Protein AF-A0A1M7S8E2-F1 (afdb_monomer_lite)

Radius of gyration: 39.61 Å; chains: 1; bounding box: 58×53×139 Å

Structure (mmCIF, N/CA/C/O backbone):
data_AF-A0A1M7S8E2-F1
#
_entry.id   AF-A0A1M7S8E2-F1
#
loop_
_atom_site.group_PDB
_atom_site.id
_atom_site.type_symbol
_atom_site.label_atom_id
_atom_site.label_alt_id
_atom_site.label_comp_id
_atom_site.label_asym_id
_atom_site.label_entity_id
_atom_site.label_seq_id
_atom_site.pdbx_PDB_ins_code
_atom_site.Cartn_x
_atom_site.Cartn_y
_atom_site.Cartn_z
_atom_site.occupancy
_atom_site.B_iso_or_equiv
_atom_site.auth_seq_id
_atom_site.auth_comp_id
_atom_site.auth_asym_id
_atom_site.auth_atom_id
_atom_site.pdbx_PDB_model_num
ATOM 1 N N . MET A 1 1 ? 27.164 40.336 110.514 1.00 40.31 1 MET A N 1
ATOM 2 C CA . MET A 1 1 ? 26.543 40.958 109.324 1.00 40.31 1 MET A CA 1
ATOM 3 C C . MET A 1 1 ? 25.403 40.062 108.874 1.00 40.31 1 MET A C 1
ATOM 5 O O . MET A 1 1 ? 25.634 38.879 108.671 1.00 40.31 1 MET A O 1
ATOM 9 N N . ARG A 1 2 ? 24.172 40.584 108.869 1.00 37.06 2 ARG A N 1
ATOM 10 C CA . ARG A 1 2 ? 22.946 39.860 108.501 1.00 37.06 2 ARG A CA 1
ATOM 11 C C . ARG A 1 2 ? 22.714 40.012 106.997 1.00 37.06 2 ARG A C 1
ATOM 13 O O . ARG A 1 2 ? 22.779 41.139 106.517 1.00 37.06 2 ARG A O 1
ATOM 20 N N . THR A 1 3 ? 22.355 38.936 106.303 1.00 38.31 3 THR A N 1
ATOM 21 C CA . THR A 1 3 ? 21.825 39.014 104.934 1.00 38.31 3 THR A CA 1
ATOM 22 C C . THR A 1 3 ? 20.429 38.407 104.930 1.00 38.31 3 THR A C 1
ATOM 24 O O . THR A 1 3 ? 20.236 37.261 105.331 1.00 38.31 3 THR A O 1
ATOM 27 N N . ALA A 1 4 ? 19.449 39.230 104.565 1.00 39.50 4 ALA A N 1
ATOM 28 C CA . ALA A 1 4 ? 18.031 38.913 104.564 1.00 39.50 4 ALA A CA 1
ATOM 29 C C . ALA A 1 4 ? 17.620 38.204 103.267 1.00 39.50 4 ALA A C 1
ATOM 31 O O . ALA A 1 4 ? 18.042 38.579 102.176 1.00 39.50 4 ALA A O 1
ATOM 32 N N . ILE A 1 5 ? 16.745 37.211 103.409 1.00 41.91 5 ILE A N 1
ATOM 33 C CA . ILE A 1 5 ? 15.952 36.615 102.334 1.00 41.91 5 ILE A CA 1
ATOM 34 C C . ILE A 1 5 ? 14.611 37.349 102.325 1.00 41.91 5 ILE A C 1
ATOM 36 O O . ILE A 1 5 ? 13.966 37.467 103.368 1.00 41.91 5 ILE A O 1
ATOM 40 N N . THR A 1 6 ? 14.149 37.826 101.170 1.00 38.00 6 THR A N 1
ATOM 41 C CA . THR A 1 6 ? 12.750 38.253 101.026 1.00 38.00 6 THR A CA 1
ATOM 42 C C . THR A 1 6 ? 12.238 37.953 99.621 1.00 38.00 6 THR A C 1
ATOM 44 O O . THR A 1 6 ? 12.734 38.475 98.629 1.00 38.00 6 THR A O 1
ATOM 47 N N . LYS A 1 7 ? 11.236 37.069 99.562 1.00 42.41 7 LYS A N 1
ATOM 48 C CA . LYS A 1 7 ? 10.421 36.752 98.385 1.00 42.41 7 LYS A CA 1
ATOM 49 C C . LYS A 1 7 ? 9.465 37.911 98.089 1.00 42.41 7 LYS A C 1
ATOM 51 O O . LYS A 1 7 ? 8.834 38.411 99.018 1.00 42.41 7 LYS A O 1
ATOM 56 N N . ARG A 1 8 ? 9.229 38.222 96.812 1.00 36.62 8 ARG A N 1
ATOM 57 C CA . ARG A 1 8 ? 7.925 38.726 96.351 1.00 36.62 8 ARG A CA 1
ATOM 58 C C . ARG A 1 8 ? 7.538 38.074 95.027 1.00 36.62 8 ARG A C 1
ATOM 60 O O . ARG A 1 8 ? 8.335 37.980 94.103 1.00 36.62 8 ARG A O 1
ATOM 67 N N . THR A 1 9 ? 6.320 37.554 95.040 1.00 41.41 9 THR A N 1
ATOM 68 C CA . THR A 1 9 ? 5.654 36.714 94.053 1.00 41.41 9 THR A CA 1
ATOM 69 C C . THR A 1 9 ? 5.119 37.513 92.869 1.00 41.41 9 THR A C 1
ATOM 71 O O . THR A 1 9 ? 4.807 38.698 92.959 1.00 41.41 9 THR A O 1
ATOM 74 N N . SER A 1 10 ? 5.046 36.801 91.756 1.00 43.34 10 SER A N 1
ATOM 75 C CA . SER A 1 10 ? 4.760 37.199 90.388 1.00 43.34 10 SER A CA 1
ATOM 76 C C . SER A 1 10 ? 3.309 37.638 90.146 1.00 43.34 10 SER A C 1
ATOM 78 O O . SER A 1 10 ? 2.361 36.914 90.434 1.00 43.34 10 SER A O 1
ATOM 80 N N . PHE A 1 11 ? 3.168 38.803 89.510 1.00 42.34 11 PHE A N 1
ATOM 81 C CA . PHE A 1 11 ? 2.002 39.224 88.730 1.00 42.34 11 PHE A CA 1
ATOM 82 C C . PHE A 1 11 ? 2.012 38.472 87.388 1.00 42.34 11 PHE A C 1
ATOM 84 O O . PHE A 1 11 ? 2.716 38.875 86.471 1.00 42.34 11 PHE A O 1
ATOM 91 N N . TRP A 1 12 ? 1.260 37.380 87.259 1.00 41.59 12 TRP A N 1
ATOM 92 C CA . TRP A 1 12 ? 0.955 36.755 85.962 1.00 41.59 12 TRP A CA 1
ATOM 93 C C . TRP A 1 12 ? -0.441 36.136 86.033 1.00 41.59 12 TRP A C 1
ATOM 95 O O . TRP A 1 12 ? -0.579 34.946 86.284 1.00 41.59 12 TRP A O 1
ATOM 105 N N . PHE A 1 13 ? -1.490 36.945 85.867 1.00 45.81 13 PHE A N 1
ATOM 106 C CA . PHE A 1 13 ? -2.861 36.422 85.759 1.00 45.81 13 PHE A CA 1
ATOM 107 C C . PHE A 1 13 ? -3.731 37.093 84.687 1.00 45.81 13 PHE A C 1
ATOM 109 O O . PHE A 1 13 ? -4.924 36.826 84.630 1.00 45.81 13 PHE A O 1
ATOM 116 N N . LEU A 1 14 ? -3.168 37.917 83.794 1.00 42.69 14 LEU A N 1
ATOM 117 C CA . LEU A 1 14 ? -3.972 38.608 82.770 1.00 42.69 14 LEU A CA 1
ATOM 118 C C . LEU A 1 14 ? -3.515 38.442 81.311 1.00 42.69 14 LEU A C 1
ATOM 120 O O . LEU A 1 14 ? -4.164 38.994 80.431 1.00 42.69 14 LEU A O 1
ATOM 124 N N . SER A 1 15 ? -2.480 37.649 81.004 1.00 49.88 15 SER A N 1
ATOM 125 C CA . SER A 1 15 ? -2.057 37.440 79.603 1.00 49.88 15 SER A CA 1
ATOM 126 C C . SER A 1 15 ? -2.607 36.171 78.941 1.00 49.88 15 SER A C 1
ATOM 128 O O . SER A 1 15 ? -2.596 36.074 77.717 1.00 49.88 15 SER A O 1
ATOM 130 N N . THR A 1 16 ? -3.127 35.205 79.701 1.00 48.06 16 THR A N 1
ATOM 131 C CA . THR A 1 16 ? -3.613 33.926 79.150 1.00 48.06 16 THR A CA 1
ATOM 132 C C . THR A 1 16 ? -5.064 33.963 78.674 1.00 48.06 16 THR A C 1
ATOM 134 O O . THR A 1 16 ? -5.436 33.151 77.832 1.00 48.06 16 THR A O 1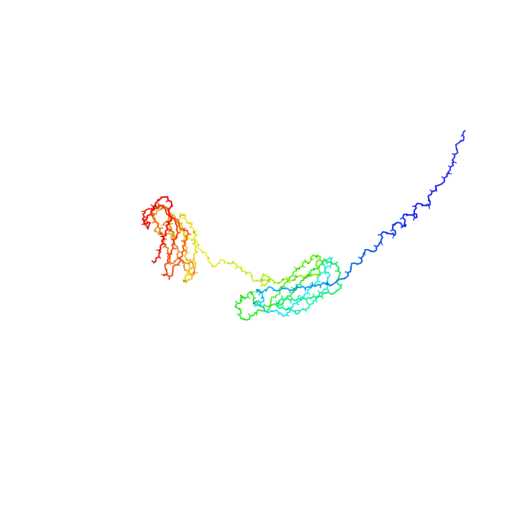
ATOM 137 N N . LEU A 1 17 ? -5.883 34.917 79.133 1.00 38.25 17 LEU A N 1
ATOM 138 C CA . LEU A 1 17 ? -7.295 34.989 78.730 1.00 38.25 17 LEU A CA 1
ATOM 139 C C . LEU A 1 17 ? -7.492 35.650 77.350 1.00 38.25 17 LEU A C 1
ATOM 141 O O . LEU A 1 17 ? -8.453 35.336 76.656 1.00 38.25 17 LEU A O 1
ATOM 145 N N . LEU A 1 18 ? -6.564 36.508 76.908 1.00 40.62 18 LEU A N 1
ATOM 146 C CA . LEU A 1 18 ? -6.675 37.215 75.623 1.00 40.62 18 LEU A CA 1
ATOM 147 C C . LEU A 1 18 ? -6.233 36.365 74.413 1.00 40.62 18 LEU A C 1
ATOM 149 O O . LEU A 1 18 ? -6.661 36.628 73.293 1.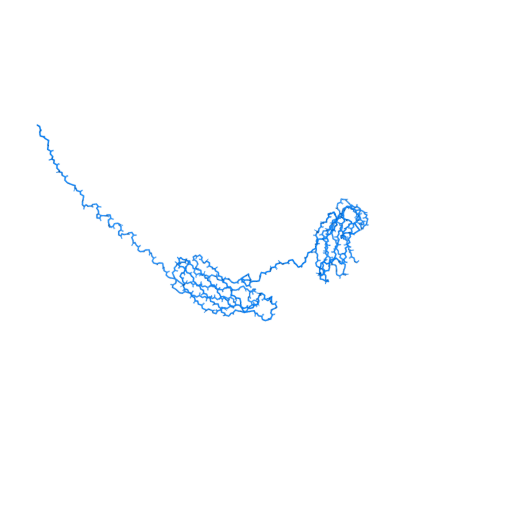00 40.62 18 LEU A O 1
ATOM 153 N N . ILE A 1 19 ? -5.425 35.320 74.631 1.00 45.03 19 ILE A N 1
ATOM 154 C CA . ILE A 1 19 ? -4.983 34.394 73.569 1.00 45.03 19 ILE A CA 1
ATOM 155 C C . ILE A 1 19 ? -6.064 33.342 73.265 1.00 45.03 19 ILE A C 1
ATOM 157 O O . ILE A 1 19 ? -6.204 32.908 72.125 1.00 45.03 19 ILE A O 1
ATOM 161 N N . ILE A 1 20 ? -6.893 32.979 74.249 1.00 42.12 20 ILE A N 1
ATOM 162 C CA . ILE A 1 20 ? -7.983 32.015 74.033 1.00 42.12 20 ILE A CA 1
ATOM 163 C C . ILE A 1 20 ? -9.123 32.647 73.214 1.00 42.12 20 ILE A C 1
ATOM 165 O O . ILE A 1 20 ? -9.723 31.972 72.383 1.00 42.12 20 ILE A O 1
ATOM 169 N N . VAL A 1 21 ? -9.379 33.955 73.355 1.00 41.97 21 VAL A N 1
ATOM 170 C CA . VAL A 1 21 ? -10.449 34.634 72.598 1.00 41.97 21 VAL A CA 1
ATOM 171 C C . VAL A 1 21 ? -10.079 34.856 71.121 1.00 41.97 21 VAL A C 1
ATOM 173 O O . VAL A 1 21 ? -10.974 34.828 70.279 1.00 41.97 21 VAL A O 1
ATOM 176 N N . SER A 1 22 ? -8.793 34.980 70.754 1.00 42.81 22 SER A N 1
ATOM 177 C CA . SER A 1 22 ? -8.404 35.081 69.332 1.00 42.81 22 SER A CA 1
ATOM 178 C C . SER A 1 22 ? -8.352 33.729 68.607 1.00 42.81 22 SER A C 1
ATOM 180 O O . SER A 1 22 ? -8.542 33.687 67.393 1.00 42.81 22 SER A O 1
ATOM 182 N N . MET A 1 23 ? -8.178 32.612 69.328 1.00 41.47 23 MET A N 1
ATOM 183 C CA . MET A 1 23 ? -8.259 31.267 68.738 1.00 41.47 23 MET A CA 1
ATOM 184 C C . MET A 1 23 ? -9.696 30.788 68.492 1.00 41.47 23 MET A C 1
ATOM 186 O O . MET A 1 23 ? -9.896 29.884 67.684 1.00 41.47 23 MET A O 1
ATOM 190 N N . ILE A 1 24 ? -10.703 31.403 69.122 1.00 45.59 24 ILE A N 1
ATOM 191 C CA . ILE A 1 24 ? -12.118 31.053 68.900 1.00 45.59 24 ILE A CA 1
ATOM 192 C C . ILE A 1 24 ? -12.702 31.767 67.660 1.00 45.59 24 ILE A C 1
ATOM 194 O O . ILE A 1 24 ? -13.690 31.299 67.105 1.00 45.59 24 ILE A O 1
ATOM 198 N N . TYR A 1 25 ? -12.061 32.825 67.144 1.00 41.69 25 TYR A N 1
ATOM 199 C CA . TYR A 1 25 ? -12.545 33.575 65.968 1.00 41.69 25 TYR A CA 1
ATOM 200 C C . TYR A 1 25 ? -11.935 33.169 64.614 1.00 41.69 25 TYR A C 1
ATOM 202 O O . TYR A 1 25 ? -12.288 33.754 63.598 1.00 41.69 25 TYR A O 1
ATOM 210 N N . SER A 1 26 ? -11.052 32.166 64.558 1.00 45.84 26 SER A N 1
ATOM 211 C CA . SER A 1 26 ? -10.456 31.708 63.282 1.00 45.84 26 SER A CA 1
ATOM 212 C C . SER A 1 26 ? -11.139 30.468 62.685 1.00 45.84 26 SER A C 1
ATOM 214 O O . SER A 1 26 ? -10.810 30.029 61.586 1.00 45.84 26 SER A O 1
ATOM 216 N N . CYS A 1 27 ? -12.120 29.891 63.381 1.00 45.91 27 CYS A N 1
ATOM 217 C CA . CYS A 1 27 ? -12.885 28.759 62.867 1.00 45.91 27 CYS A CA 1
ATOM 218 C C . CYS A 1 27 ? -14.252 29.239 62.368 1.00 45.91 27 CYS A C 1
ATOM 220 O O . CYS A 1 27 ? -15.293 28.811 62.863 1.00 45.91 27 CYS A O 1
ATOM 222 N N . GLU A 1 28 ? -14.265 30.149 61.389 1.00 52.00 28 GLU A N 1
ATOM 223 C CA . GLU A 1 28 ? -15.437 30.199 60.519 1.00 52.00 28 GLU A CA 1
ATOM 224 C C . GLU A 1 28 ? -15.530 28.822 59.845 1.00 52.00 28 GLU A C 1
ATOM 226 O O . GLU A 1 28 ? -14.530 28.358 59.276 1.00 52.00 28 GLU A O 1
ATOM 231 N N . PRO A 1 29 ? -16.666 28.104 59.946 1.00 51.12 29 PRO A N 1
ATOM 232 C CA . PRO A 1 29 ? -16.817 26.857 59.221 1.00 51.12 29 PRO A CA 1
ATOM 233 C C . PRO A 1 29 ? -16.550 27.164 57.751 1.00 51.12 29 PRO A C 1
ATOM 235 O O . PRO A 1 29 ? -17.200 28.043 57.181 1.00 51.12 29 PRO A O 1
ATOM 238 N N . LYS A 1 30 ? -15.570 26.467 57.150 1.00 53.94 30 LYS A N 1
ATOM 239 C CA . LYS A 1 30 ? -15.325 26.558 55.705 1.00 53.94 30 LYS A CA 1
ATOM 240 C C . LYS A 1 30 ? -16.690 26.483 55.019 1.00 53.94 30 LYS A C 1
ATOM 242 O O . LYS A 1 30 ? -17.441 25.564 55.366 1.00 53.94 30 LYS A O 1
ATOM 247 N N . PRO A 1 31 ? -17.032 27.427 54.121 1.00 55.25 31 PRO A N 1
ATOM 248 C CA . PRO A 1 31 ? -18.346 27.448 53.500 1.00 55.25 31 PRO A CA 1
ATOM 249 C C . PRO A 1 31 ? -18.637 26.049 52.973 1.00 55.25 31 PRO A C 1
ATOM 251 O O . PRO A 1 31 ? -17.828 25.499 52.221 1.00 55.25 31 PRO A O 1
ATOM 254 N N . ILE A 1 32 ? -19.736 25.450 53.449 1.00 59.19 32 ILE A N 1
ATOM 255 C CA . ILE A 1 32 ? -20.148 24.121 53.006 1.00 59.19 32 ILE A CA 1
ATOM 256 C C . ILE A 1 32 ? -20.269 24.237 51.492 1.00 59.19 32 ILE A C 1
ATOM 258 O O . ILE A 1 32 ? -21.062 25.062 51.022 1.00 59.19 32 ILE A O 1
ATOM 262 N N . PRO A 1 33 ? -19.465 23.489 50.725 1.00 63.84 33 PRO A N 1
ATOM 263 C CA . PRO A 1 33 ? -19.499 23.622 49.289 1.00 63.84 33 PRO A CA 1
ATOM 264 C C . PRO A 1 33 ? -20.925 23.328 48.814 1.00 63.84 33 PRO A C 1
ATOM 266 O O . PRO A 1 33 ? -21.501 22.296 49.167 1.00 63.84 33 PRO A O 1
ATOM 269 N N . SER A 1 34 ? -21.544 24.271 48.102 1.00 72.44 34 SER A N 1
ATOM 270 C CA . SER A 1 34 ? -22.948 24.127 47.737 1.00 72.44 34 SER A CA 1
ATOM 271 C C . SER A 1 34 ? -23.106 22.973 46.752 1.00 72.44 34 SER A C 1
ATOM 273 O O . SER A 1 34 ? -22.378 22.859 45.762 1.00 72.44 34 SER A O 1
ATOM 275 N N . LYS A 1 35 ? -24.065 22.091 47.045 1.00 79.75 35 LYS A N 1
ATOM 276 C CA . LYS A 1 35 ? -24.450 21.020 46.130 1.00 79.75 35 LYS A CA 1
ATOM 277 C C . LYS A 1 35 ? -24.915 21.615 44.804 1.00 79.75 35 LYS A C 1
ATOM 279 O O . LYS A 1 35 ? -25.509 22.694 44.765 1.00 79.75 35 LYS A O 1
ATOM 284 N N . SER A 1 36 ? -24.652 20.912 43.711 1.00 81.38 36 SER A N 1
ATOM 285 C CA . SER A 1 36 ? -25.108 21.327 42.386 1.00 81.38 36 SER A CA 1
ATOM 286 C C . SER A 1 36 ? -25.482 20.130 41.522 1.00 81.38 36 SER A C 1
ATOM 288 O O . SER A 1 36 ? -25.268 18.989 41.912 1.00 81.38 36 SER A O 1
ATOM 290 N N . ASN A 1 37 ? -26.080 20.389 40.361 1.00 85.56 37 ASN A N 1
ATOM 291 C CA . ASN A 1 37 ? -26.400 19.336 39.404 1.00 85.56 37 ASN A CA 1
ATOM 292 C C . ASN A 1 37 ? -25.186 19.053 38.515 1.00 85.56 37 ASN A C 1
ATOM 294 O O . ASN A 1 37 ? -24.551 19.991 38.027 1.00 85.56 37 ASN A O 1
ATOM 298 N N . LEU A 1 38 ? -24.916 17.773 38.282 1.00 86.19 38 LEU A N 1
ATOM 299 C CA . LEU A 1 38 ? -23.961 17.287 37.298 1.00 86.19 38 LEU A CA 1
ATOM 300 C C . LEU A 1 38 ? -24.735 16.839 36.060 1.00 86.19 38 LEU A C 1
ATOM 302 O O . LEU A 1 38 ? -25.617 15.987 36.146 1.00 86.19 38 LEU A O 1
ATOM 306 N N . MET A 1 39 ? -24.407 17.422 34.914 1.00 87.75 39 MET A N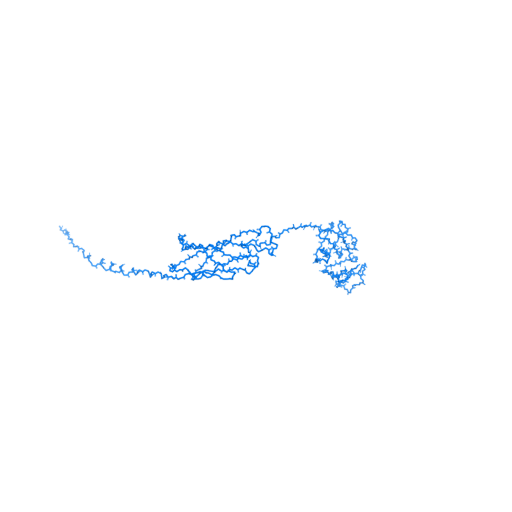 1
ATOM 307 C CA . MET A 1 39 ? -24.905 16.964 33.624 1.00 87.75 39 MET A CA 1
ATOM 308 C C . MET A 1 39 ? -23.911 15.985 33.020 1.00 87.75 39 MET A C 1
ATOM 310 O O . MET A 1 39 ? -22.709 16.235 33.016 1.00 87.75 39 MET A O 1
ATOM 314 N N . ILE A 1 40 ? -24.408 14.898 32.459 1.00 87.00 40 ILE A N 1
ATOM 315 C CA . ILE A 1 40 ? -23.627 13.955 31.675 1.00 87.00 40 ILE A CA 1
ATOM 316 C C . ILE A 1 40 ? -24.153 14.024 30.254 1.00 87.00 40 ILE A C 1
ATOM 318 O O . ILE A 1 40 ? -25.358 13.928 30.028 1.00 87.00 40 ILE A O 1
ATOM 322 N N . ARG A 1 41 ? -23.243 14.204 29.307 1.00 87.94 41 ARG A N 1
ATOM 323 C CA . ARG A 1 41 ? -23.538 14.301 27.886 1.00 87.94 41 ARG A CA 1
ATOM 324 C C . ARG A 1 41 ? -22.881 13.138 27.171 1.00 87.94 41 ARG A C 1
ATOM 326 O O . ARG A 1 41 ? -21.671 13.154 27.001 1.00 87.94 41 ARG A O 1
ATOM 333 N N . ILE A 1 42 ? -23.657 12.141 26.769 1.00 88.00 42 ILE A N 1
ATOM 334 C CA . ILE A 1 42 ? -23.173 11.004 25.984 1.00 88.00 42 ILE A CA 1
ATOM 335 C C . ILE A 1 42 ? -23.305 11.346 24.500 1.00 88.00 42 ILE A C 1
ATOM 337 O O . ILE A 1 42 ? -24.385 11.726 24.047 1.00 88.00 42 ILE A O 1
ATOM 341 N N . LEU A 1 43 ? -22.210 11.190 23.767 1.00 86.88 43 LEU A N 1
ATOM 342 C CA . LEU A 1 43 ? -22.063 11.431 22.340 1.00 86.88 43 LEU A CA 1
ATOM 343 C C . LEU A 1 43 ? -21.482 10.174 21.692 1.00 86.88 43 LEU A C 1
ATOM 345 O O . LEU A 1 43 ? -20.508 9.595 22.182 1.00 86.88 43 LEU A O 1
ATOM 349 N N . ILE A 1 44 ? -22.089 9.752 20.589 1.00 86.69 44 ILE A N 1
ATOM 350 C CA . ILE A 1 44 ? -21.663 8.578 19.830 1.00 86.69 44 ILE A CA 1
ATOM 351 C C . ILE A 1 44 ? -21.220 9.054 18.452 1.00 86.69 44 ILE A C 1
ATOM 353 O O . ILE A 1 44 ? -21.917 9.834 17.809 1.00 86.69 44 ILE A O 1
ATOM 357 N N . ASP A 1 45 ? -20.044 8.606 18.022 1.00 86.38 45 ASP A N 1
ATOM 358 C CA . ASP A 1 45 ? -19.510 8.898 16.695 1.00 86.38 45 ASP A CA 1
ATOM 359 C C . ASP A 1 45 ? -20.476 8.404 15.597 1.00 86.38 45 ASP A C 1
ATOM 361 O O . ASP A 1 45 ? -20.998 7.284 15.655 1.00 86.38 45 ASP A O 1
ATOM 365 N N . GLU A 1 46 ? -20.705 9.235 14.578 1.00 85.56 46 GLU A N 1
ATOM 366 C CA . GLU A 1 46 ? -21.523 8.907 13.404 1.00 85.56 46 GLU A CA 1
ATOM 367 C C . GLU A 1 46 ? -21.040 7.634 12.707 1.00 85.56 46 GLU A C 1
ATOM 369 O O . GLU A 1 46 ? -21.857 6.814 12.277 1.00 85.56 46 GLU A O 1
ATOM 374 N N . GLU A 1 47 ? -19.725 7.404 12.673 1.00 83.25 47 GLU A N 1
ATOM 375 C CA . GLU A 1 47 ? -19.155 6.175 12.126 1.00 83.25 47 GLU A CA 1
ATOM 376 C C . GLU A 1 47 ? -19.501 4.946 12.976 1.00 83.25 47 GLU A C 1
ATOM 378 O O . GLU A 1 47 ? -19.555 3.852 12.434 1.00 83.25 47 GLU A O 1
ATOM 383 N N . VAL A 1 48 ? -19.807 5.073 14.271 1.00 85.06 48 VAL A N 1
ATOM 384 C CA . VAL A 1 48 ? -20.300 3.944 15.084 1.00 85.06 48 VAL A CA 1
ATOM 385 C C . VAL A 1 48 ? -21.780 3.687 14.788 1.00 85.06 48 VAL A C 1
ATOM 387 O O . VAL A 1 48 ? -22.177 2.555 14.510 1.00 85.06 48 VAL A O 1
ATOM 390 N N . ILE A 1 49 ? -22.603 4.735 14.773 1.00 86.50 49 ILE A N 1
ATOM 391 C CA . ILE A 1 49 ? -24.059 4.642 14.534 1.00 86.50 49 ILE A CA 1
ATOM 392 C C . ILE A 1 49 ? -24.369 4.122 13.131 1.00 86.50 49 ILE A C 1
ATOM 394 O O . ILE A 1 49 ? -25.402 3.487 12.902 1.00 86.50 49 ILE A O 1
ATOM 398 N N . LYS A 1 50 ? -23.472 4.374 12.176 1.00 86.38 50 LYS A N 1
ATOM 399 C CA . LYS A 1 50 ? -23.555 3.828 10.826 1.00 86.38 50 LYS A CA 1
ATOM 400 C C . LYS A 1 50 ? -23.722 2.312 10.865 1.00 86.38 50 LYS A C 1
ATOM 402 O O . LYS A 1 50 ? -24.700 1.817 10.315 1.00 86.38 50 LYS A O 1
ATOM 407 N N . TYR A 1 51 ? -22.868 1.598 11.599 1.00 85.19 51 TYR A N 1
ATOM 408 C CA . TYR A 1 51 ? -22.833 0.130 11.594 1.00 85.19 51 TYR A CA 1
ATOM 409 C C . TYR A 1 51 ? -23.603 -0.539 12.740 1.00 85.19 51 TYR A C 1
ATOM 411 O O . TYR A 1 51 ? -23.908 -1.729 12.644 1.00 85.19 51 TYR A O 1
ATOM 419 N N . TYR A 1 52 ? -23.921 0.190 13.813 1.00 86.88 52 TYR A N 1
ATOM 420 C CA . TYR A 1 52 ? -24.530 -0.378 15.018 1.00 86.88 52 TYR A CA 1
ATOM 421 C C . TYR A 1 52 ? -25.828 0.331 15.412 1.00 86.88 52 TYR A C 1
ATOM 423 O O . TYR A 1 52 ? -25.978 1.540 15.250 1.00 86.88 52 TYR A O 1
ATOM 431 N N . THR A 1 53 ? -26.769 -0.423 15.977 1.00 85.69 53 THR A N 1
ATOM 432 C CA . THR A 1 53 ? -27.895 0.120 16.738 1.00 85.69 53 THR A CA 1
ATOM 433 C C . THR A 1 53 ? -27.554 0.181 18.221 1.00 85.69 53 THR A C 1
ATOM 435 O O . THR A 1 53 ? -26.947 -0.745 18.770 1.00 85.69 53 THR A O 1
ATOM 438 N N . VAL A 1 54 ? -28.006 1.251 18.866 1.00 84.06 54 VAL A N 1
ATOM 439 C CA . VAL A 1 54 ? -27.824 1.528 20.290 1.00 84.06 54 VAL A CA 1
ATOM 440 C C . VAL A 1 54 ? -29.193 1.500 20.959 1.00 84.06 54 VAL A C 1
ATOM 442 O O . VAL A 1 54 ? -30.139 2.071 20.423 1.00 84.06 54 VAL A O 1
ATOM 445 N N . SER A 1 55 ? -29.314 0.832 22.105 1.00 80.25 55 SER A N 1
ATOM 446 C CA . SER A 1 55 ? -30.589 0.738 22.831 1.00 80.25 55 SER A CA 1
ATOM 447 C C . SER A 1 55 ? -30.456 1.113 24.302 1.00 80.25 55 SER A C 1
ATOM 449 O O . SER A 1 55 ? -31.255 1.893 24.819 1.00 80.25 55 SER A O 1
ATOM 451 N N . GLN A 1 56 ? -29.439 0.583 24.982 1.00 84.88 56 GLN A N 1
ATOM 452 C CA . GLN A 1 56 ? -29.227 0.784 26.410 1.00 84.88 56 GLN A CA 1
ATOM 453 C C . GLN A 1 56 ? -27.742 0.919 26.735 1.00 84.88 56 GLN A C 1
ATOM 455 O O . GLN A 1 56 ? -26.887 0.272 26.121 1.00 84.88 56 GLN A O 1
ATOM 460 N N . ALA A 1 57 ? -27.454 1.726 27.750 1.00 84.94 57 ALA A N 1
ATOM 461 C CA . ALA A 1 57 ? -26.158 1.750 28.398 1.00 84.94 57 ALA A CA 1
ATOM 462 C C . ALA A 1 57 ? -26.323 1.778 29.912 1.00 84.94 57 ALA A C 1
ATOM 464 O O . ALA A 1 57 ? -27.277 2.346 30.435 1.00 84.94 57 ALA A O 1
ATOM 465 N N . ARG A 1 58 ? -25.379 1.169 30.618 1.00 87.62 58 ARG A N 1
ATOM 466 C CA . ARG A 1 58 ? -25.234 1.313 32.059 1.00 87.62 58 ARG A CA 1
ATOM 467 C C . ARG A 1 58 ? -24.147 2.336 32.328 1.00 87.62 58 ARG A C 1
ATOM 469 O O . ARG A 1 58 ? -23.032 2.173 31.839 1.00 87.62 58 ARG A O 1
ATOM 476 N N . ILE A 1 59 ? -24.462 3.379 33.076 1.00 87.31 59 ILE A N 1
ATOM 477 C CA . ILE A 1 59 ? -23.499 4.402 33.464 1.00 87.31 59 ILE A CA 1
ATOM 478 C C . ILE A 1 59 ? -23.197 4.294 34.949 1.00 87.31 59 ILE A C 1
ATOM 480 O O . ILE A 1 59 ? -24.112 4.249 35.762 1.00 87.31 59 ILE A O 1
ATOM 484 N N . THR A 1 60 ? -21.915 4.288 35.289 1.00 88.62 60 THR A N 1
ATOM 485 C CA . THR A 1 60 ? -21.426 4.298 36.665 1.00 88.62 60 THR A CA 1
ATOM 486 C C . THR A 1 60 ? -20.617 5.571 36.883 1.00 88.62 60 THR A C 1
ATOM 488 O O . THR A 1 60 ? -19.686 5.847 36.130 1.00 88.62 60 THR A O 1
ATOM 491 N N . ILE A 1 61 ? -20.976 6.356 37.896 1.00 86.50 61 ILE A N 1
ATOM 492 C CA . ILE A 1 61 ? -20.299 7.600 38.269 1.00 86.50 61 ILE A CA 1
ATOM 493 C C . ILE A 1 61 ? -19.609 7.401 39.608 1.00 86.50 61 ILE A C 1
ATOM 495 O O . ILE A 1 61 ? -20.266 7.064 40.593 1.00 86.50 61 ILE A O 1
ATOM 499 N N . LEU A 1 62 ? -18.306 7.652 39.650 1.00 86.75 62 LEU A N 1
ATOM 500 C CA . LEU A 1 62 ? -17.483 7.549 40.848 1.00 86.75 62 LEU A CA 1
ATOM 501 C C . LEU A 1 62 ? -16.965 8.928 41.237 1.00 86.75 62 LEU A C 1
ATOM 503 O O . LEU A 1 62 ? -16.623 9.734 40.375 1.00 86.75 62 LEU A O 1
ATOM 507 N N . ARG A 1 63 ? -16.880 9.207 42.535 1.00 84.94 63 ARG A N 1
ATOM 508 C CA . ARG A 1 63 ? -16.147 10.364 43.057 1.00 84.94 63 ARG A CA 1
ATOM 509 C C . ARG A 1 63 ? -14.687 9.967 43.289 1.00 84.94 63 ARG A C 1
ATOM 511 O O . ARG A 1 63 ? -14.435 9.057 44.064 1.00 84.94 63 ARG A O 1
ATOM 518 N N . GLU A 1 64 ? -13.733 10.664 42.669 1.00 75.38 64 GLU A N 1
ATOM 519 C CA . GLU A 1 64 ? -12.318 10.227 42.633 1.00 75.38 64 GLU A CA 1
ATOM 520 C C . GLU A 1 64 ? -11.636 10.148 44.007 1.00 75.38 64 GLU A C 1
ATOM 522 O O . GLU A 1 64 ? -10.752 9.328 44.216 1.00 75.38 64 GLU A O 1
ATOM 527 N N . ASN A 1 65 ? -12.022 10.997 44.961 1.00 73.00 65 ASN A N 1
ATOM 528 C CA . ASN A 1 65 ? -11.312 11.075 46.243 1.00 73.00 65 ASN A CA 1
ATOM 529 C C . ASN A 1 65 ? -11.572 9.878 47.172 1.00 73.00 65 ASN A C 1
ATOM 531 O O . ASN A 1 65 ? -10.849 9.710 48.152 1.00 73.00 65 ASN A O 1
ATOM 535 N N . ASP A 1 66 ? -12.622 9.099 46.920 1.00 76.50 66 ASP A N 1
ATOM 536 C CA . ASP A 1 66 ? -13.036 7.995 47.788 1.00 76.50 66 ASP A CA 1
ATOM 537 C C . ASP A 1 66 ? -13.710 6.832 47.049 1.00 76.50 66 ASP A C 1
ATOM 539 O O . ASP A 1 66 ? -14.333 5.985 47.689 1.00 76.50 66 ASP A O 1
ATOM 543 N N . ASP A 1 67 ? -13.609 6.810 45.717 1.00 73.62 67 ASP A N 1
ATOM 544 C CA . ASP A 1 67 ? -14.238 5.836 44.815 1.00 73.62 67 ASP A CA 1
ATOM 545 C C . ASP A 1 67 ? -15.733 5.605 45.097 1.00 73.62 67 ASP A C 1
ATOM 547 O O . ASP A 1 67 ? -16.299 4.543 44.821 1.00 73.62 67 ASP A O 1
ATOM 551 N N . PHE A 1 68 ? -16.409 6.609 45.660 1.00 83.19 68 PHE A N 1
ATOM 552 C CA . PHE A 1 68 ? -17.802 6.479 46.053 1.00 83.19 68 PHE A CA 1
ATOM 553 C C . PHE A 1 68 ? -18.702 6.495 44.817 1.00 83.19 68 PHE A C 1
ATOM 555 O O . PHE A 1 68 ? -18.656 7.440 44.026 1.00 83.19 68 PHE A O 1
ATOM 562 N N . ILE A 1 69 ? -19.559 5.478 44.675 1.00 83.94 69 ILE A N 1
ATOM 563 C CA . ILE A 1 69 ? -20.550 5.411 43.596 1.00 83.94 69 ILE A CA 1
ATOM 564 C C . ILE A 1 69 ? -21.628 6.466 43.842 1.00 83.94 69 ILE A C 1
ATOM 566 O O . ILE A 1 69 ? -22.431 6.367 44.768 1.00 83.94 69 ILE A O 1
ATOM 570 N N . VAL A 1 70 ? -21.649 7.479 42.984 1.00 84.69 70 VAL A N 1
ATOM 571 C CA . VAL A 1 70 ? -22.621 8.578 43.000 1.00 84.69 70 VAL A CA 1
ATOM 572 C C . VAL A 1 70 ? -23.874 8.208 42.212 1.00 84.69 70 VAL A C 1
ATOM 574 O O . VAL A 1 70 ? -24.968 8.636 42.570 1.00 84.69 70 VAL A O 1
ATOM 577 N N . ALA A 1 71 ? -23.716 7.418 41.149 1.00 86.31 71 ALA A N 1
ATOM 578 C CA . ALA A 1 71 ? -24.810 6.900 40.336 1.00 86.31 71 ALA A CA 1
ATOM 579 C C . ALA A 1 71 ? -24.396 5.584 39.662 1.00 86.31 71 ALA A C 1
ATOM 581 O O . ALA A 1 71 ? -23.247 5.438 39.248 1.00 86.31 71 ALA A O 1
ATOM 582 N N . ASP A 1 72 ? -25.332 4.645 39.539 1.00 89.88 72 ASP A N 1
ATOM 583 C CA . ASP A 1 72 ? -25.206 3.434 38.720 1.00 89.88 72 ASP A CA 1
ATOM 584 C C . ASP A 1 72 ? -26.569 3.143 38.085 1.00 89.88 72 ASP A C 1
ATOM 586 O O . ASP A 1 72 ? -27.467 2.598 38.727 1.00 89.88 72 ASP A O 1
ATOM 590 N N . GLU A 1 73 ? -26.757 3.593 36.846 1.00 87.38 73 GLU A N 1
ATOM 591 C CA . GLU A 1 73 ? -28.073 3.660 36.208 1.00 87.38 73 GLU A CA 1
ATOM 592 C C . GLU A 1 73 ? -28.075 2.993 34.834 1.00 87.38 73 GLU A C 1
ATOM 594 O O . GLU A 1 73 ? -27.136 3.137 34.050 1.00 87.38 73 GLU A O 1
ATOM 599 N N . LEU A 1 74 ? -29.164 2.287 34.519 1.00 86.56 74 LEU A N 1
ATOM 600 C CA . LEU A 1 74 ? -29.456 1.837 33.160 1.00 86.56 74 LEU A CA 1
ATOM 601 C C . LEU A 1 74 ? -30.236 2.940 32.439 1.00 86.56 74 LEU A C 1
ATOM 603 O O . LEU A 1 74 ? -31.348 3.285 32.834 1.00 86.56 74 LEU A O 1
ATOM 607 N N . VAL A 1 75 ? -29.659 3.471 31.369 1.00 87.00 75 VAL A N 1
ATOM 608 C CA . VAL A 1 75 ? -30.195 4.600 30.610 1.00 87.00 75 VAL A CA 1
ATOM 609 C C . VAL A 1 75 ? -30.476 4.199 29.166 1.00 87.00 75 VAL A C 1
ATOM 611 O O . VAL A 1 75 ? -29.757 3.398 28.564 1.00 87.00 75 VAL A O 1
ATOM 614 N N . THR A 1 76 ? -31.543 4.764 28.599 1.00 85.31 76 THR A N 1
ATOM 615 C CA . THR A 1 76 ? -31.801 4.665 27.157 1.00 85.31 76 THR A CA 1
ATOM 616 C C . THR A 1 76 ? -30.919 5.682 26.456 1.00 85.31 76 THR A C 1
ATOM 618 O O . THR A 1 76 ? -30.952 6.862 26.804 1.00 85.31 76 THR A O 1
ATOM 621 N N . VAL A 1 77 ? -30.125 5.226 25.492 1.00 84.38 77 VAL A N 1
ATOM 622 C CA . VAL A 1 77 ? -29.173 6.079 24.776 1.00 84.38 77 VAL A CA 1
ATOM 623 C C . VAL A 1 77 ? -29.682 6.296 23.361 1.00 84.38 77 VAL A C 1
ATOM 625 O O . VAL A 1 77 ? -29.994 5.340 22.652 1.00 84.38 77 VAL A O 1
ATOM 628 N N . SER A 1 78 ? -29.809 7.560 22.968 1.00 81.19 78 SER A N 1
ATOM 629 C CA . SER A 1 78 ? -30.139 7.935 21.597 1.00 81.19 78 SER A CA 1
ATOM 630 C C . SER A 1 78 ? -28.920 7.769 20.690 1.00 81.19 78 SER A C 1
ATOM 632 O O . SER A 1 78 ? -27.779 7.730 21.154 1.00 81.19 78 SER A O 1
ATOM 634 N N . SER A 1 79 ? -29.150 7.701 19.381 1.00 71.62 79 SER A N 1
ATOM 635 C CA . SER A 1 79 ? -28.050 7.636 18.429 1.00 71.62 79 SER A CA 1
ATOM 636 C C . SER A 1 79 ? -27.208 8.911 18.414 1.00 71.62 79 SER A C 1
ATOM 638 O O . SER A 1 79 ? -26.037 8.810 18.126 1.00 71.62 79 SER A O 1
ATOM 640 N N . THR A 1 80 ? -27.735 10.097 18.718 1.00 75.06 80 THR A N 1
ATOM 641 C CA . THR A 1 80 ? -26.987 11.359 18.541 1.00 75.06 80 THR A CA 1
ATOM 642 C C . THR A 1 80 ? -26.414 11.898 19.847 1.00 75.06 80 THR A C 1
ATOM 644 O O . THR A 1 80 ? -25.209 12.088 19.987 1.00 75.06 80 THR A O 1
ATOM 647 N N . GLU A 1 81 ? -27.287 12.151 20.814 1.00 86.94 81 GLU A N 1
ATOM 648 C CA . GLU A 1 81 ? -26.939 12.764 22.086 1.00 86.94 81 GLU A CA 1
ATOM 649 C C . GLU A 1 81 ? -27.883 12.277 23.182 1.00 86.94 81 GLU A C 1
ATOM 651 O O . GLU A 1 81 ? -29.104 12.231 23.008 1.00 86.94 81 GLU A O 1
ATOM 656 N N . THR A 1 82 ? -27.322 11.935 24.337 1.00 88.44 82 THR A N 1
ATOM 657 C CA . THR A 1 82 ? -28.104 11.621 25.537 1.00 88.44 82 THR A CA 1
ATOM 658 C C . THR A 1 82 ? -27.625 12.476 26.696 1.00 88.44 82 THR A C 1
ATOM 660 O O . THR A 1 82 ? -26.443 12.466 27.033 1.00 88.44 82 THR A O 1
ATOM 663 N N . LEU A 1 83 ? -28.552 13.213 27.307 1.00 88.94 83 LEU A N 1
ATOM 664 C CA . LEU A 1 83 ? -28.294 14.050 28.474 1.00 88.94 83 LEU A CA 1
ATOM 665 C C . LEU A 1 83 ? -28.874 13.393 29.724 1.00 88.94 83 LEU A C 1
ATOM 667 O O . LEU A 1 83 ? -30.059 13.070 29.764 1.00 88.94 83 LEU A O 1
ATOM 671 N N . ILE A 1 84 ? -28.047 13.233 30.752 1.00 88.50 84 ILE A N 1
ATOM 672 C CA . ILE A 1 84 ? -28.440 12.682 32.053 1.00 88.50 84 ILE A CA 1
ATOM 673 C C . ILE A 1 84 ? -28.102 13.721 33.113 1.00 88.50 84 ILE A C 1
ATOM 675 O O . ILE A 1 84 ? -27.033 14.325 33.077 1.00 88.50 84 ILE A O 1
ATOM 679 N N . GLN A 1 85 ? -29.011 13.944 34.055 1.00 88.44 85 GLN A N 1
ATOM 680 C CA . GLN A 1 85 ? -28.813 14.908 35.128 1.00 88.44 85 GLN A CA 1
ATOM 681 C C . GLN A 1 85 ? -28.769 14.193 36.474 1.00 88.44 85 GLN A C 1
ATOM 683 O O . GLN A 1 85 ? -29.783 13.666 36.925 1.00 88.44 85 GLN A O 1
ATOM 688 N N . ILE A 1 86 ? -27.629 14.272 37.156 1.00 87.00 86 ILE A N 1
ATOM 689 C CA . ILE A 1 86 ? -27.485 13.837 38.545 1.00 87.00 86 ILE A CA 1
ATOM 690 C C . ILE A 1 86 ? -27.642 15.059 39.444 1.00 87.00 86 ILE A C 1
ATOM 692 O O . ILE A 1 86 ? -26.954 16.069 39.278 1.00 87.00 86 ILE A O 1
ATOM 696 N N . ARG A 1 87 ? -28.593 14.999 40.375 1.00 86.75 87 ARG A N 1
ATOM 697 C CA . ARG A 1 87 ? -28.925 16.130 41.247 1.00 86.75 87 ARG A CA 1
ATOM 698 C C . ARG A 1 87 ? -28.109 16.108 42.530 1.00 86.75 87 ARG A C 1
ATOM 700 O O . ARG A 1 87 ? -27.699 15.051 42.997 1.00 86.75 87 ARG A O 1
ATOM 707 N N . ASP A 1 88 ? -27.934 17.291 43.111 1.00 84.44 88 ASP A N 1
ATOM 708 C CA . ASP A 1 88 ? -27.458 17.454 44.487 1.00 84.44 88 ASP A CA 1
ATOM 709 C C . ASP A 1 88 ? -26.075 16.831 44.781 1.00 84.44 88 ASP A C 1
ATOM 711 O O . ASP A 1 88 ? -25.799 16.405 45.911 1.00 84.44 88 ASP A O 1
ATOM 715 N N . VAL A 1 89 ? -25.185 16.818 43.780 1.00 83.00 89 VAL A N 1
ATOM 716 C CA . VAL A 1 89 ? -23.815 16.310 43.917 1.00 83.00 89 VAL A CA 1
ATOM 717 C C . VAL A 1 89 ? -22.918 17.319 44.630 1.00 83.00 89 VAL A C 1
ATOM 719 O O . VAL A 1 89 ? -23.077 18.536 44.498 1.00 83.00 89 VAL A O 1
ATOM 722 N N . GLN A 1 90 ? -21.947 16.811 45.388 1.00 81.56 90 GLN A N 1
ATOM 723 C CA . GLN A 1 90 ? -20.919 17.638 46.023 1.00 81.56 90 GLN A CA 1
ATOM 724 C C . GLN A 1 90 ? -19.971 18.217 44.953 1.00 81.56 90 GLN A C 1
ATOM 726 O O . GLN A 1 90 ? -19.824 17.638 43.881 1.00 81.56 90 GLN A O 1
ATOM 731 N N . PRO A 1 91 ? -19.286 19.338 45.180 1.00 77.25 91 PRO A N 1
ATOM 732 C CA . PRO A 1 91 ? -18.219 19.763 44.281 1.00 77.25 91 PRO A CA 1
ATOM 733 C C . PRO A 1 91 ? -16.975 18.896 44.513 1.00 77.25 91 PRO A C 1
ATOM 735 O O . PRO A 1 91 ? -16.332 18.969 45.559 1.00 77.25 91 PRO A O 1
ATOM 738 N N . ALA A 1 92 ? -16.668 18.046 43.538 1.00 77.62 92 ALA A N 1
ATOM 739 C CA . ALA A 1 92 ? -15.526 17.139 43.519 1.00 77.62 92 ALA A CA 1
ATOM 740 C C . ALA A 1 92 ? -15.183 16.780 42.063 1.00 77.62 92 ALA A C 1
ATOM 742 O O . ALA A 1 92 ? -15.909 17.167 41.143 1.00 77.62 92 ALA A O 1
ATOM 743 N N . GLN A 1 93 ? -14.093 16.038 41.865 1.00 80.31 93 GLN A N 1
ATOM 744 C CA . GLN A 1 93 ? -13.825 15.357 40.600 1.00 80.31 93 GLN A CA 1
ATOM 745 C C . GLN A 1 93 ? -14.605 14.041 40.545 1.00 80.31 93 GLN A C 1
ATOM 747 O O . GLN A 1 93 ? -14.756 13.351 41.560 1.00 80.31 93 GLN A O 1
ATOM 752 N N . TYR A 1 94 ? -15.115 13.721 39.360 1.00 81.94 94 TYR A N 1
ATOM 753 C CA . TYR A 1 94 ? -15.981 12.570 39.134 1.00 81.94 94 TYR A CA 1
ATOM 754 C C . TYR A 1 94 ? -15.540 11.813 37.903 1.00 81.94 94 TYR A C 1
ATOM 756 O O . TYR A 1 94 ? -15.456 12.426 36.856 1.00 81.94 94 TYR A O 1
ATOM 764 N N . THR A 1 95 ? -15.376 10.502 37.959 1.00 80.06 95 THR A N 1
ATOM 765 C CA . THR A 1 95 ? -15.215 9.708 36.741 1.00 80.06 95 THR A CA 1
ATOM 766 C C . THR A 1 95 ? -16.544 9.103 36.324 1.00 80.06 95 THR A C 1
ATOM 768 O O . THR A 1 95 ? -17.340 8.680 37.161 1.00 80.06 95 THR A O 1
ATOM 771 N N . ALA A 1 96 ? -16.811 9.079 35.020 1.00 82.44 96 ALA A N 1
ATOM 772 C CA . ALA A 1 96 ? -17.865 8.241 34.457 1.00 82.44 96 ALA A CA 1
ATOM 773 C C . ALA A 1 96 ? -17.230 7.026 33.807 1.00 82.44 96 ALA A C 1
ATOM 775 O O . ALA A 1 96 ? -16.255 7.188 33.084 1.00 82.44 96 ALA A O 1
ATOM 776 N N . ALA A 1 97 ? -17.829 5.862 34.026 1.00 82.81 97 ALA A N 1
ATOM 777 C CA . ALA A 1 97 ? -17.655 4.661 33.233 1.00 82.81 97 ALA A CA 1
ATOM 778 C C . ALA A 1 97 ? -18.985 4.362 32.535 1.00 82.81 97 ALA A C 1
ATOM 780 O O . ALA A 1 97 ? -20.010 4.163 33.187 1.00 82.81 97 ALA A O 1
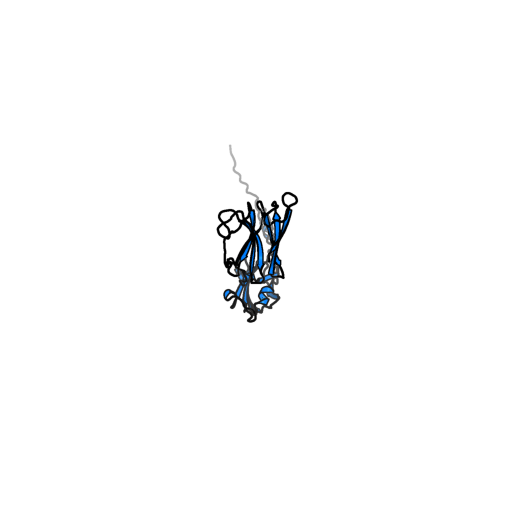ATOM 781 N N . LEU A 1 98 ? -18.991 4.347 31.208 1.00 84.00 98 LEU A N 1
ATOM 782 C CA . LEU A 1 98 ? -20.175 4.000 30.420 1.00 84.00 98 LEU A CA 1
ATOM 783 C C . LEU A 1 98 ? -20.006 2.603 29.852 1.00 84.00 98 LEU A C 1
ATOM 785 O O . LEU A 1 98 ? -19.038 2.421 29.146 1.00 84.00 98 LEU A O 1
ATOM 789 N N . ASN A 1 99 ? -20.934 1.679 30.098 1.00 82.94 99 ASN A N 1
ATOM 790 C CA . ASN A 1 99 ? -21.002 0.349 29.491 1.00 82.94 99 ASN A CA 1
ATOM 791 C C . ASN A 1 99 ? -22.214 0.268 28.558 1.00 82.94 99 ASN A C 1
ATOM 793 O O . ASN A 1 99 ? -23.347 0.131 29.015 1.00 82.94 99 ASN A O 1
ATOM 797 N N . ILE A 1 100 ? -21.995 0.369 27.252 1.00 82.75 100 ILE A N 1
ATOM 798 C CA . ILE A 1 100 ? -23.064 0.359 26.239 1.00 82.75 100 ILE A CA 1
ATOM 799 C C . ILE A 1 100 ? -23.134 -0.985 25.531 1.00 82.75 100 ILE A C 1
ATOM 801 O O . ILE A 1 100 ? -22.092 -1.563 25.285 1.00 82.75 100 ILE A O 1
ATOM 805 N N . SER A 1 101 ? -24.326 -1.466 25.173 1.00 80.19 101 SER A N 1
ATOM 806 C CA . SER A 1 101 ? -24.486 -2.651 24.322 1.00 80.19 101 SER A CA 1
ATOM 807 C C . SER A 1 101 ? -24.772 -2.241 22.878 1.00 80.19 101 SER A C 1
ATOM 809 O O . SER A 1 101 ? -25.843 -1.716 22.577 1.00 80.19 101 SER A O 1
ATOM 811 N N . LEU A 1 102 ? -23.821 -2.492 21.977 1.00 83.12 102 LEU A N 1
ATOM 812 C CA . LEU A 1 102 ? -23.964 -2.198 20.545 1.00 83.12 102 LEU A CA 1
ATOM 813 C C . LEU A 1 102 ? -24.361 -3.448 19.767 1.00 83.12 102 LEU A C 1
ATOM 815 O O . LEU A 1 102 ? -23.655 -4.451 19.831 1.00 83.12 102 LEU A O 1
ATOM 819 N N . THR A 1 103 ? -25.445 -3.379 18.995 1.00 85.12 103 THR A N 1
ATOM 820 C CA . THR A 1 103 ? -25.886 -4.485 18.127 1.00 85.12 103 THR A CA 1
ATOM 821 C C . THR A 1 103 ? -25.576 -4.150 16.673 1.00 85.12 103 THR A C 1
ATOM 823 O O . THR A 1 103 ? -25.930 -3.073 16.206 1.00 85.12 103 THR A O 1
ATOM 826 N N . ALA A 1 104 ? -24.874 -5.035 15.961 1.00 85.88 104 ALA A N 1
ATOM 827 C CA . ALA A 1 104 ? -24.533 -4.824 14.553 1.00 85.88 104 ALA A CA 1
ATOM 828 C C . ALA A 1 104 ? -25.795 -4.815 13.677 1.00 85.88 104 ALA A C 1
ATOM 830 O O . ALA A 1 104 ? -26.671 -5.655 13.864 1.00 85.88 104 ALA A O 1
ATOM 831 N N . LYS A 1 105 ? -25.868 -3.895 12.713 1.00 85.81 105 LYS A N 1
ATOM 832 C CA . LYS A 1 105 ? -26.933 -3.886 11.704 1.00 85.81 105 LYS A CA 1
ATOM 833 C C . LYS A 1 105 ? -26.648 -4.929 10.625 1.00 85.81 105 LYS A C 1
ATOM 835 O O . LYS A 1 105 ? -25.524 -5.020 10.131 1.00 85.81 105 LYS A O 1
ATOM 840 N N . ASP A 1 106 ? -27.682 -5.658 10.217 1.00 82.19 106 ASP A N 1
ATOM 841 C CA . ASP A 1 106 ? -27.563 -6.764 9.256 1.00 82.19 106 ASP A CA 1
ATOM 842 C C . ASP A 1 106 ? -27.181 -6.315 7.833 1.00 82.19 106 ASP A C 1
ATOM 844 O O . ASP A 1 106 ? -26.637 -7.098 7.058 1.00 82.19 106 ASP A O 1
ATOM 848 N N . GLU A 1 107 ? -27.418 -5.047 7.489 1.00 85.19 107 GLU A N 1
ATOM 849 C CA . GLU A 1 107 ? -27.150 -4.474 6.161 1.00 85.19 107 GLU A CA 1
ATOM 850 C C . GLU A 1 107 ? -25.657 -4.247 5.856 1.00 85.19 107 GLU A C 1
ATOM 852 O O . GLU A 1 107 ? -25.290 -3.988 4.709 1.00 85.19 107 GLU A O 1
ATOM 857 N N . TYR A 1 108 ? -24.777 -4.380 6.856 1.00 81.00 108 TYR A N 1
ATOM 858 C CA . TYR A 1 108 ? -23.333 -4.219 6.688 1.00 81.00 108 TYR A CA 1
ATOM 859 C C . TYR A 1 108 ? -22.587 -5.544 6.866 1.00 81.00 108 TYR A C 1
ATOM 861 O O . TYR A 1 108 ? -22.693 -6.232 7.883 1.00 81.00 108 TYR A O 1
ATOM 869 N N . SER A 1 109 ? -21.726 -5.869 5.899 1.00 79.62 109 SER A N 1
ATOM 870 C CA . SER A 1 109 ? -20.809 -7.008 6.000 1.00 79.62 109 SER A CA 1
ATOM 871 C C . SER A 1 109 ? -19.628 -6.684 6.924 1.00 79.62 109 SER A C 1
ATOM 873 O O . SER A 1 109 ? -18.531 -6.364 6.467 1.00 79.62 109 SER A O 1
ATOM 875 N N . LEU A 1 110 ? -19.851 -6.755 8.238 1.00 75.69 110 LEU A N 1
ATOM 876 C CA . LEU A 1 110 ? -18.801 -6.541 9.240 1.00 75.69 110 LEU A CA 1
ATOM 877 C C . LEU A 1 110 ? -17.910 -7.789 9.415 1.00 75.69 110 LEU A C 1
ATOM 879 O O . LEU A 1 110 ? -18.421 -8.911 9.346 1.00 75.69 110 LEU A O 1
ATOM 883 N N . PRO A 1 111 ? -16.603 -7.633 9.705 1.00 74.19 111 PRO A N 1
ATOM 884 C CA . PRO A 1 111 ? -15.741 -8.737 10.125 1.00 74.19 111 PRO A CA 1
ATOM 885 C C . PRO A 1 111 ? -16.330 -9.503 11.322 1.00 74.19 111 PRO A C 1
ATOM 887 O O . PRO A 1 111 ? -16.943 -8.878 12.189 1.00 74.19 111 PRO A O 1
ATOM 890 N N . PRO A 1 112 ? -16.116 -10.827 11.454 1.00 73.06 112 PRO A N 1
ATOM 891 C CA . PRO A 1 112 ? -16.617 -11.598 12.598 1.00 73.06 112 PRO A CA 1
ATOM 892 C C . PRO A 1 112 ? -16.192 -11.024 13.957 1.00 73.06 112 PRO A C 1
ATOM 894 O O . PRO A 1 112 ? -16.992 -10.987 14.888 1.00 73.06 112 PRO A O 1
ATOM 897 N N . SER A 1 113 ? -14.969 -10.490 14.050 1.00 72.44 113 SER A N 1
ATOM 898 C CA . SER A 1 113 ? -14.450 -9.817 15.248 1.00 72.44 113 SER A CA 1
ATOM 899 C C . SER A 1 113 ? -15.223 -8.546 15.618 1.00 72.44 113 SER A C 1
ATOM 901 O O . SER A 1 113 ? -15.204 -8.131 16.776 1.00 72.44 113 SER A O 1
ATOM 903 N N . TRP A 1 114 ? -15.932 -7.931 14.669 1.00 73.44 114 TRP A N 1
ATOM 904 C CA . TRP A 1 114 ? -16.708 -6.699 14.846 1.00 73.44 114 TRP A CA 1
ATOM 905 C C . TRP A 1 114 ? -18.195 -6.962 15.109 1.00 73.44 114 TRP A C 1
ATOM 907 O O . TRP A 1 114 ? -18.916 -6.036 15.478 1.00 73.44 114 TRP A O 1
ATOM 917 N N . LYS A 1 115 ? -18.652 -8.212 14.962 1.00 70.88 115 LYS A N 1
ATOM 918 C CA . LYS A 1 115 ? -20.033 -8.629 15.242 1.00 70.88 115 LYS A CA 1
ATOM 919 C C . LYS A 1 115 ? -20.249 -8.937 16.733 1.00 70.88 115 LYS A C 1
ATOM 921 O O . LYS A 1 115 ? -19.296 -9.051 17.512 1.00 70.88 115 LYS A O 1
ATOM 926 N N . GLY A 1 116 ? -21.523 -9.080 17.104 1.00 72.56 116 GLY A N 1
ATOM 927 C CA . GLY A 1 116 ? -21.980 -9.347 18.471 1.00 72.56 116 GLY A CA 1
ATOM 928 C C . GLY A 1 116 ? -22.075 -8.093 19.340 1.00 72.56 116 GLY A C 1
ATOM 929 O O . GLY A 1 116 ? -21.612 -7.022 18.948 1.00 72.56 116 GLY A O 1
ATOM 930 N N . THR A 1 117 ? -22.676 -8.242 20.522 1.00 74.06 117 THR A N 1
ATOM 931 C CA . THR A 1 117 ? -22.808 -7.156 21.497 1.00 74.06 117 THR A CA 1
ATOM 932 C C . THR A 1 117 ? -21.433 -6.638 21.901 1.00 74.06 117 THR A C 1
ATOM 934 O O . THR A 1 117 ? -20.635 -7.382 22.478 1.00 74.06 117 THR A O 1
ATOM 937 N N . LYS A 1 118 ? -21.139 -5.369 21.602 1.00 74.19 118 LYS A N 1
ATOM 938 C CA . LYS A 1 118 ? -19.928 -4.704 22.106 1.00 74.19 118 LYS A CA 1
ATOM 939 C C . LYS A 1 118 ? -20.256 -3.956 23.375 1.00 74.19 118 LYS A C 1
ATOM 941 O O . LYS A 1 118 ? -21.202 -3.181 23.354 1.00 74.19 118 LYS A O 1
ATOM 946 N N . ASN A 1 119 ? -19.448 -4.189 24.407 1.00 75.38 119 ASN A N 1
ATOM 947 C CA . ASN A 1 119 ? -19.401 -3.390 25.621 1.00 75.38 119 ASN A CA 1
ATOM 948 C C . ASN A 1 119 ? -18.198 -2.456 25.516 1.00 75.38 119 ASN A C 1
ATOM 950 O O . ASN A 1 119 ? -17.059 -2.918 25.532 1.00 75.38 119 ASN A O 1
ATOM 954 N N . VAL A 1 120 ? -18.458 -1.165 25.348 1.00 69.75 120 VAL A N 1
ATOM 955 C CA . VAL A 1 120 ? -17.425 -0.121 25.409 1.00 69.75 120 VAL A CA 1
ATOM 956 C C . VAL A 1 120 ? -17.399 0.424 26.822 1.00 69.75 120 VAL A C 1
ATOM 958 O O . VAL A 1 120 ? -18.482 0.623 27.353 1.00 69.75 120 VAL A O 1
ATOM 961 N N . THR A 1 121 ? -16.211 0.679 27.383 1.00 69.12 121 THR A N 1
ATOM 962 C CA . THR A 1 121 ? -16.019 1.446 28.623 1.00 69.12 121 THR A CA 1
ATOM 963 C C . THR A 1 121 ? -15.309 2.755 28.303 1.00 69.12 121 THR A C 1
ATOM 965 O O . THR A 1 121 ? -14.175 2.730 27.836 1.00 69.12 121 THR A O 1
ATOM 968 N N . ALA A 1 122 ? -15.949 3.893 28.567 1.00 66.12 122 ALA A N 1
ATOM 969 C CA . ALA A 1 122 ? -15.305 5.205 28.479 1.00 66.12 122 ALA A CA 1
ATOM 970 C C . ALA A 1 122 ? -15.064 5.751 29.890 1.00 66.12 122 ALA A C 1
ATOM 972 O O . ALA A 1 122 ? -16.040 5.906 30.617 1.00 66.12 122 ALA A O 1
ATOM 973 N N . THR A 1 123 ? -13.804 6.035 30.252 1.00 62.72 123 THR A N 1
ATOM 974 C CA . THR A 1 123 ? -13.407 6.674 31.525 1.00 62.72 123 THR A CA 1
ATOM 975 C C . THR A 1 123 ? -13.053 8.126 31.285 1.00 62.72 123 THR A C 1
ATOM 977 O O . THR A 1 123 ? -12.254 8.422 30.396 1.00 62.72 123 THR A O 1
ATOM 980 N N . ILE A 1 124 ? -13.638 9.042 32.056 1.00 65.25 124 ILE A N 1
ATOM 981 C CA . ILE A 1 124 ? -13.532 10.472 31.750 1.00 65.25 124 ILE A CA 1
ATOM 982 C C . ILE A 1 124 ? -13.319 11.287 33.002 1.00 65.25 124 ILE A C 1
ATOM 984 O O . ILE A 1 124 ? -14.080 11.147 33.951 1.00 65.25 124 ILE A O 1
ATOM 988 N N . ASN A 1 125 ? -12.337 12.186 32.931 1.00 60.75 125 ASN A N 1
ATOM 989 C CA . ASN A 1 125 ? -11.982 13.119 33.988 1.00 60.75 125 ASN A CA 1
ATOM 990 C C . ASN A 1 125 ? -12.529 14.507 33.616 1.00 60.75 125 ASN A C 1
ATOM 992 O O . ASN A 1 125 ? -11.895 15.242 32.850 1.00 60.75 125 ASN A O 1
ATOM 996 N N . PRO A 1 126 ? -13.705 14.911 34.111 1.00 59.44 126 PRO A N 1
ATOM 997 C CA . PRO A 1 126 ? -14.058 16.307 34.139 1.00 59.44 126 PRO A CA 1
ATOM 998 C C . PRO A 1 126 ? -13.082 16.969 35.112 1.00 59.44 126 PRO A C 1
ATOM 1000 O O . PRO A 1 126 ? -12.907 16.530 36.247 1.00 59.44 126 PRO A O 1
ATOM 1003 N N . GLY A 1 127 ? -12.435 18.048 34.686 1.00 60.19 127 GLY A N 1
ATOM 1004 C CA . GLY A 1 127 ? -11.870 19.002 35.640 1.00 60.19 127 GLY A CA 1
ATOM 1005 C C . GLY A 1 127 ? -12.993 19.646 36.473 1.00 60.19 127 GLY A C 1
ATOM 1006 O O . GLY A 1 127 ? -13.922 18.996 36.934 1.00 60.19 127 GLY A O 1
ATOM 1007 N N . MET A 1 128 ? -13.001 20.972 36.609 1.00 59.06 128 MET A N 1
ATOM 1008 C CA . MET A 1 128 ? -14.066 21.678 37.353 1.00 59.06 128 MET A CA 1
ATOM 1009 C C . MET A 1 128 ? -15.384 21.887 36.570 1.00 59.06 128 MET A C 1
ATOM 1011 O O . MET A 1 128 ? -16.163 22.787 36.886 1.00 59.06 128 MET A O 1
ATOM 1015 N N . SER A 1 129 ? -15.642 21.109 35.516 1.00 65.81 129 SER A N 1
ATOM 1016 C CA . SER A 1 129 ? -16.848 21.256 34.688 1.00 65.81 129 SER A CA 1
ATOM 1017 C C . SER A 1 129 ? -18.066 20.606 35.354 1.00 65.81 129 SER A C 1
ATOM 1019 O O . SER A 1 129 ? -17.990 19.470 35.810 1.00 65.81 129 SER A O 1
ATOM 1021 N N . LYS A 1 130 ? -19.226 21.283 35.330 1.00 78.12 130 LYS A N 1
ATOM 1022 C CA . LYS A 1 130 ? -20.535 20.698 35.706 1.00 78.12 130 LYS A CA 1
ATOM 1023 C C . LYS A 1 130 ? -21.143 19.821 34.604 1.00 78.12 130 LYS A C 1
ATOM 1025 O O . LYS A 1 130 ? -22.264 19.338 34.753 1.00 78.12 130 LYS A O 1
ATOM 1030 N N . VAL A 1 131 ? -20.423 19.655 33.495 1.00 82.75 131 VAL A N 1
ATOM 1031 C CA . VAL A 1 131 ? -20.788 18.789 32.373 1.00 82.75 131 VAL A CA 1
ATOM 1032 C C . VAL A 1 131 ? -19.677 17.772 32.148 1.00 82.75 131 VAL A C 1
ATOM 1034 O O . VAL A 1 131 ? -18.531 18.154 31.893 1.00 82.75 131 VAL A O 1
ATOM 1037 N N . LEU A 1 132 ? -20.034 16.494 32.207 1.00 82.38 132 LEU A N 1
ATOM 1038 C CA . LEU A 1 132 ? -19.178 15.359 31.907 1.00 82.38 132 LEU A CA 1
ATOM 1039 C C . LEU A 1 132 ? -19.515 14.833 30.512 1.00 82.38 132 LEU A C 1
ATOM 1041 O O . LEU A 1 132 ? -20.587 14.271 30.299 1.00 82.38 132 LEU A O 1
ATOM 1045 N N . ASN A 1 133 ? -18.623 15.055 29.550 1.00 83.81 133 ASN A N 1
ATOM 1046 C CA . ASN A 1 133 ? -18.841 14.603 28.178 1.00 83.81 133 ASN A CA 1
ATOM 1047 C C . ASN A 1 133 ? -18.305 13.190 28.006 1.00 83.81 133 ASN A C 1
ATOM 1049 O O . ASN A 1 133 ? -17.114 12.994 28.202 1.00 83.81 133 ASN A O 1
ATOM 1053 N N . VAL A 1 134 ? -19.165 12.260 27.605 1.00 82.50 134 VAL A N 1
ATOM 1054 C CA . VAL A 1 134 ? -18.853 10.866 27.321 1.00 82.50 134 VAL A CA 1
ATOM 1055 C C . VAL A 1 134 ? -18.875 10.600 25.836 1.00 82.50 134 VAL A C 1
ATOM 1057 O O . VAL A 1 134 ? -19.913 10.747 25.211 1.00 82.50 134 VAL A O 1
ATOM 1060 N N . TYR A 1 135 ? -17.730 10.208 25.283 1.00 83.81 135 TYR A N 1
ATOM 1061 C CA . TYR A 1 135 ? -17.564 9.980 23.853 1.00 83.81 135 TYR A CA 1
ATOM 1062 C C . TYR A 1 135 ? -17.314 8.500 23.583 1.00 83.81 135 TYR A C 1
ATOM 1064 O O . TYR A 1 135 ? -16.479 7.890 24.247 1.00 83.81 135 TYR A O 1
ATOM 1072 N N . ILE A 1 136 ? -18.022 7.947 22.600 1.00 81.38 136 ILE A N 1
ATOM 1073 C CA . ILE A 1 136 ? -17.753 6.618 22.044 1.00 81.38 136 ILE A CA 1
ATOM 1074 C C . ILE A 1 136 ? -17.274 6.801 20.611 1.00 81.38 136 ILE A C 1
ATOM 1076 O O . ILE A 1 136 ? -18.013 7.310 19.767 1.00 81.38 136 ILE A O 1
ATOM 1080 N N . SER A 1 137 ? -16.048 6.368 20.346 1.00 80.56 137 SER A N 1
ATOM 1081 C CA . SER A 1 137 ? -15.393 6.468 19.048 1.00 80.56 137 SER A CA 1
ATOM 1082 C C . SER A 1 137 ? -15.357 5.124 18.318 1.00 80.56 137 SER A C 1
ATOM 1084 O O . SER A 1 137 ? -15.548 4.050 18.897 1.00 80.56 137 SER A O 1
ATOM 1086 N N . LYS A 1 138 ? -15.024 5.167 17.025 1.00 78.00 138 LYS A N 1
ATOM 1087 C CA . LYS A 1 138 ? -14.730 3.961 16.229 1.00 78.00 138 LYS A CA 1
ATOM 1088 C C . LYS A 1 138 ? -13.632 3.073 16.849 1.00 78.00 138 LYS A C 1
ATOM 1090 O O . LYS A 1 138 ? -13.628 1.856 16.661 1.00 78.00 138 LYS A O 1
ATOM 1095 N N . GLU A 1 139 ? -12.682 3.664 17.574 1.00 76.50 139 GLU A N 1
ATOM 1096 C CA . GLU A 1 139 ? -11.550 2.935 18.158 1.00 76.50 139 GLU A CA 1
ATOM 1097 C C . GLU A 1 139 ? -12.001 2.046 19.316 1.00 76.50 139 GLU A C 1
ATOM 1099 O O . GLU A 1 139 ? -11.532 0.910 19.439 1.00 76.50 139 GLU A O 1
ATOM 1104 N N . ASP A 1 140 ? -12.975 2.531 20.087 1.00 76.25 140 ASP A N 1
ATOM 1105 C CA . ASP A 1 140 ? -13.560 1.832 21.228 1.00 76.25 140 ASP A CA 1
ATOM 1106 C C . ASP A 1 140 ? -14.336 0.576 20.809 1.00 76.25 140 ASP A C 1
ATOM 1108 O O . ASP A 1 140 ? -14.388 -0.413 21.539 1.00 76.25 140 ASP A O 1
ATOM 1112 N N . VAL A 1 141 ? -14.902 0.577 19.597 1.00 76.44 141 VAL A N 1
ATOM 1113 C CA . VAL A 1 141 ? -15.673 -0.553 19.042 1.00 76.44 141 VAL A CA 1
ATOM 1114 C C . VAL A 1 141 ? -14.827 -1.516 18.207 1.00 76.44 141 VAL A C 1
ATOM 1116 O O . VAL A 1 141 ? -15.352 -2.437 17.576 1.00 76.44 141 VAL A O 1
ATOM 1119 N N . GLY A 1 142 ? -13.503 -1.338 18.211 1.00 66.75 142 GLY A N 1
ATOM 1120 C CA . GLY A 1 142 ? -12.576 -2.246 17.544 1.00 66.75 142 GLY A CA 1
ATOM 1121 C C . GLY A 1 142 ? -12.472 -2.046 16.034 1.00 66.75 142 GLY A C 1
ATOM 1122 O O . GLY A 1 142 ? -11.900 -2.908 15.364 1.00 66.75 142 GLY A O 1
ATOM 1123 N N . HIS A 1 143 ? -12.921 -0.905 15.490 1.00 66.88 143 HIS A N 1
ATOM 1124 C CA . HIS A 1 143 ? -12.648 -0.500 14.099 1.00 66.88 143 HIS A CA 1
ATOM 1125 C C . HIS A 1 143 ? -11.191 -0.046 13.927 1.00 66.88 143 HIS A C 1
ATOM 1127 O O . HIS A 1 143 ? -10.881 0.980 13.319 1.00 66.88 143 HIS A O 1
ATOM 1133 N N . LYS A 1 144 ? -10.253 -0.822 14.470 1.00 62.38 144 LYS A N 1
ATOM 1134 C CA . LYS A 1 144 ? -8.834 -0.670 14.185 1.00 62.38 144 LYS A CA 1
ATOM 1135 C C . LYS A 1 144 ? -8.604 -1.275 12.808 1.00 62.38 144 LYS A C 1
ATOM 1137 O O . LYS A 1 144 ? -8.736 -2.485 12.632 1.00 62.38 144 LYS A O 1
ATOM 1142 N N . ARG A 1 145 ? -8.256 -0.447 11.818 1.00 57.31 145 ARG A N 1
ATOM 1143 C CA . ARG A 1 145 ? -7.638 -0.951 10.585 1.00 57.31 145 ARG A CA 1
ATOM 1144 C C . ARG A 1 145 ? -6.283 -1.533 10.971 1.00 57.31 145 ARG A C 1
ATOM 1146 O O . ARG A 1 145 ? -5.288 -0.817 11.019 1.00 57.31 145 ARG A O 1
ATOM 1153 N N . GLN A 1 146 ? -6.257 -2.815 11.315 1.00 58.59 146 GLN A N 1
ATOM 1154 C CA . GLN A 1 146 ? -5.008 -3.526 11.513 1.00 58.59 146 GLN A CA 1
ATOM 1155 C C . GLN A 1 146 ? -4.437 -3.828 10.132 1.00 58.59 146 GLN A C 1
ATOM 1157 O O . GLN A 1 146 ? -4.911 -4.714 9.421 1.00 58.59 146 GLN A O 1
ATOM 1162 N N . LEU A 1 147 ? -3.452 -3.026 9.737 1.00 76.38 147 LEU A N 1
ATOM 1163 C CA . LEU A 1 147 ? -2.675 -3.285 8.536 1.00 76.38 147 LEU A CA 1
ATOM 1164 C C . LEU A 1 147 ? -1.887 -4.576 8.769 1.00 76.38 147 LEU A C 1
ATOM 1166 O O . LEU A 1 147 ? -1.138 -4.684 9.740 1.00 76.38 147 LEU A O 1
ATOM 1170 N N . HIS A 1 148 ? -2.088 -5.558 7.900 1.00 80.00 148 HIS A N 1
ATOM 1171 C CA . HIS A 1 148 ? -1.270 -6.760 7.835 1.00 80.00 148 HIS A CA 1
ATOM 1172 C C . HIS A 1 148 ? -0.683 -6.856 6.429 1.00 80.00 148 HIS A C 1
ATOM 1174 O O . HIS A 1 148 ? -1.295 -6.394 5.466 1.00 80.00 148 HIS A O 1
ATOM 1180 N N . ILE A 1 149 ? 0.522 -7.413 6.320 1.00 87.25 149 ILE A N 1
ATOM 1181 C CA . ILE A 1 149 ? 1.146 -7.680 5.023 1.00 87.25 149 ILE A CA 1
ATOM 1182 C C . ILE A 1 149 ? 0.365 -8.830 4.382 1.00 87.25 149 ILE A C 1
ATOM 1184 O O . ILE A 1 149 ? 0.376 -9.938 4.913 1.00 87.25 149 ILE A O 1
ATOM 1188 N N . GLU A 1 150 ? -0.325 -8.561 3.274 1.00 86.50 150 GLU A N 1
ATOM 1189 C CA . GLU A 1 150 ? -1.043 -9.586 2.504 1.00 86.50 150 GLU A CA 1
ATOM 1190 C C . GLU A 1 150 ? -0.059 -10.464 1.718 1.00 86.50 150 GLU A C 1
ATOM 1192 O O . GLU A 1 150 ? -0.099 -11.689 1.792 1.00 86.50 150 GLU A O 1
ATOM 1197 N N . TRP A 1 151 ? 0.892 -9.831 1.032 1.00 93.75 151 TRP A N 1
ATOM 1198 C CA . TRP A 1 151 ? 2.039 -10.473 0.399 1.00 93.75 151 TRP A CA 1
ATOM 1199 C C . TRP A 1 151 ? 3.206 -9.482 0.313 1.00 93.75 151 TRP A C 1
ATOM 1201 O O . TRP A 1 151 ? 3.029 -8.271 0.443 1.00 93.75 151 TRP A O 1
ATOM 1211 N N . GLN A 1 152 ? 4.415 -10.000 0.103 1.00 94.50 152 GLN A N 1
ATOM 1212 C CA . GLN A 1 152 ? 5.604 -9.190 -0.164 1.00 94.50 152 GLN A CA 1
ATOM 1213 C C . GLN A 1 152 ? 6.515 -9.885 -1.178 1.00 94.50 152 GLN A C 1
ATOM 1215 O O . GLN A 1 152 ? 6.581 -11.116 -1.218 1.00 94.50 152 GLN A O 1
ATOM 1220 N N . LYS A 1 153 ? 7.220 -9.092 -1.989 1.00 93.62 153 LYS A N 1
ATOM 1221 C CA . LYS A 1 153 ? 8.223 -9.551 -2.956 1.00 93.62 153 LYS A CA 1
ATOM 1222 C C . LYS A 1 153 ? 9.389 -8.561 -2.971 1.00 93.62 153 LYS A C 1
ATOM 1224 O O . LYS A 1 153 ? 9.161 -7.355 -2.957 1.00 93.62 153 LYS A O 1
ATOM 1229 N N . CYS A 1 154 ? 10.611 -9.076 -3.049 1.00 95.00 154 CYS A N 1
ATOM 1230 C CA . CYS A 1 154 ? 11.800 -8.286 -3.363 1.00 95.00 154 CYS A CA 1
ATOM 1231 C C . CYS A 1 154 ? 12.162 -8.572 -4.819 1.00 95.00 154 CYS A C 1
ATOM 1233 O O . CYS A 1 154 ? 12.402 -9.730 -5.157 1.00 95.00 154 CYS A O 1
ATOM 1235 N N . LEU A 1 155 ? 12.135 -7.546 -5.668 1.00 97.56 155 LEU A N 1
ATOM 1236 C CA . LEU A 1 155 ? 12.364 -7.669 -7.106 1.00 97.56 155 LEU A CA 1
ATOM 1237 C C . LEU A 1 155 ? 13.666 -6.956 -7.461 1.00 97.56 155 LEU A C 1
ATOM 1239 O O . LEU A 1 155 ? 13.849 -5.816 -7.041 1.00 97.56 155 LEU A O 1
ATOM 1243 N N . GLY A 1 156 ? 14.528 -7.605 -8.239 1.00 97.81 156 GLY A N 1
ATOM 1244 C CA . GLY A 1 156 ? 15.796 -7.011 -8.657 1.00 97.81 156 GLY A CA 1
ATOM 1245 C C . GLY A 1 156 ? 16.795 -8.017 -9.214 1.00 97.81 156 GLY A C 1
ATOM 1246 O O . GLY A 1 156 ? 16.425 -9.152 -9.543 1.00 97.81 156 GLY A O 1
ATOM 1247 N N . GLY A 1 157 ? 18.044 -7.578 -9.326 1.00 97.88 157 GLY A N 1
ATOM 1248 C CA . GLY A 1 157 ? 19.189 -8.387 -9.734 1.00 97.88 157 GLY A CA 1
ATOM 1249 C C . GLY A 1 157 ? 20.293 -8.383 -8.680 1.00 97.88 157 GLY A C 1
ATOM 1250 O O . GLY A 1 157 ? 20.034 -8.224 -7.488 1.00 97.88 157 GLY A O 1
ATOM 1251 N N . THR A 1 158 ? 21.529 -8.630 -9.105 1.00 97.69 158 THR A N 1
ATOM 1252 C CA . THR A 1 158 ? 22.697 -8.637 -8.211 1.00 97.69 158 THR A CA 1
ATOM 1253 C C . THR A 1 158 ? 23.216 -7.246 -7.859 1.00 97.69 158 THR A C 1
ATOM 1255 O O . THR A 1 158 ? 23.930 -7.120 -6.861 1.00 97.69 158 THR A O 1
ATOM 1258 N N . ASN A 1 159 ? 22.864 -6.221 -8.639 1.00 97.44 159 ASN A N 1
ATOM 1259 C CA . ASN A 1 159 ? 23.281 -4.844 -8.410 1.00 97.44 159 ASN A CA 1
ATOM 1260 C C . ASN A 1 159 ? 22.163 -4.028 -7.722 1.00 97.44 159 ASN A C 1
ATOM 1262 O O . ASN A 1 159 ? 21.531 -4.484 -6.773 1.00 97.44 159 ASN A O 1
ATOM 1266 N N . GLU A 1 160 ? 21.997 -2.769 -8.114 1.00 96.94 160 GLU A N 1
ATOM 1267 C CA . GLU A 1 160 ? 21.145 -1.768 -7.488 1.00 96.94 160 GLU A CA 1
ATOM 1268 C C . GLU A 1 160 ? 19.836 -1.549 -8.260 1.00 96.94 160 GLU A C 1
ATOM 1270 O O . GLU A 1 160 ? 19.825 -1.190 -9.440 1.00 96.94 160 GLU A O 1
ATOM 1275 N N . GLU A 1 161 ? 18.719 -1.636 -7.532 1.00 97.25 161 GLU A N 1
ATOM 1276 C CA . GLU A 1 161 ? 17.390 -1.241 -7.995 1.00 97.25 161 GLU A CA 1
ATOM 1277 C C . GLU A 1 161 ? 16.787 -0.156 -7.104 1.00 97.25 161 GLU A C 1
ATOM 1279 O O . GLU A 1 161 ? 16.795 -0.241 -5.874 1.00 97.25 161 GLU A O 1
ATOM 1284 N N . ARG A 1 162 ? 16.183 0.852 -7.732 1.00 97.62 162 ARG A N 1
ATOM 1285 C CA . ARG A 1 162 ? 15.463 1.932 -7.049 1.00 97.62 162 ARG A CA 1
ATOM 1286 C C . ARG A 1 162 ? 14.046 2.020 -7.585 1.00 97.62 162 ARG A C 1
ATOM 1288 O O . ARG A 1 162 ? 13.863 2.348 -8.750 1.00 97.62 162 ARG A O 1
ATOM 1295 N N . ALA A 1 163 ? 13.044 1.753 -6.751 1.00 97.50 163 ALA A N 1
ATOM 1296 C CA . ALA A 1 163 ? 11.644 1.967 -7.114 1.00 97.50 163 ALA A CA 1
ATOM 1297 C C . ALA A 1 163 ? 11.264 3.448 -6.948 1.00 97.50 163 ALA A C 1
ATOM 1299 O O . ALA A 1 163 ? 11.576 4.055 -5.924 1.00 97.50 163 ALA A O 1
ATOM 1300 N N . SER A 1 164 ? 10.554 4.003 -7.929 1.00 97.69 164 SER A N 1
ATOM 1301 C CA . SER A 1 164 ? 10.194 5.428 -7.967 1.00 97.69 164 SER A CA 1
ATOM 1302 C C . SER A 1 164 ? 8.689 5.660 -7.885 1.00 97.69 164 SER A C 1
ATOM 1304 O O . SER A 1 164 ? 8.242 6.579 -7.200 1.00 97.69 164 SER A O 1
ATOM 1306 N N . ALA A 1 165 ? 7.889 4.834 -8.564 1.00 98.38 165 ALA A N 1
ATOM 1307 C CA . ALA A 1 165 ? 6.434 4.931 -8.513 1.00 98.38 165 ALA A CA 1
ATOM 1308 C C . ALA A 1 165 ? 5.758 3.570 -8.714 1.00 98.38 165 ALA A C 1
ATOM 1310 O O . ALA A 1 165 ? 6.317 2.651 -9.310 1.00 98.38 165 ALA A O 1
ATOM 1311 N N . ILE A 1 166 ? 4.525 3.467 -8.224 1.00 98.25 166 ILE A N 1
ATOM 1312 C CA . ILE A 1 166 ? 3.654 2.305 -8.392 1.00 98.25 166 ILE A CA 1
ATOM 1313 C C . ILE A 1 166 ? 2.227 2.771 -8.674 1.00 98.25 166 ILE A C 1
ATOM 1315 O O . ILE A 1 166 ? 1.774 3.784 -8.138 1.00 98.25 166 ILE A O 1
ATOM 1319 N N . GLN A 1 167 ? 1.504 2.013 -9.491 1.00 98.38 167 GLN A N 1
ATOM 1320 C CA . GLN A 1 167 ? 0.091 2.227 -9.754 1.00 98.38 167 GLN A CA 1
ATOM 1321 C C . GLN A 1 167 ? -0.661 0.900 -9.841 1.00 98.38 167 GLN A C 1
ATOM 1323 O O . GLN A 1 167 ? -0.223 -0.018 -10.527 1.00 98.38 167 GLN A O 1
ATOM 1328 N N . GLN A 1 168 ? -1.834 0.826 -9.206 1.00 98.25 168 GLN A N 1
ATOM 1329 C CA . GLN A 1 168 ? -2.772 -0.266 -9.451 1.00 98.25 168 GLN A CA 1
ATOM 1330 C C . GLN A 1 168 ? -3.364 -0.155 -10.862 1.00 98.25 168 GLN A C 1
ATOM 1332 O O . GLN A 1 168 ? -3.805 0.919 -11.278 1.00 98.25 168 GLN A O 1
ATOM 1337 N N . THR A 1 169 ? -3.374 -1.261 -11.593 1.00 98.19 169 THR A N 1
ATOM 1338 C CA . THR A 1 169 ? -3.872 -1.343 -12.967 1.00 98.19 169 THR A CA 1
ATOM 1339 C C . THR A 1 169 ? -5.339 -1.769 -13.014 1.00 98.19 169 THR A C 1
ATOM 1341 O O . THR A 1 169 ? -5.896 -2.302 -12.057 1.00 98.19 169 THR A O 1
ATOM 1344 N N . THR A 1 170 ? -5.992 -1.512 -14.146 1.00 97.38 170 THR A N 1
ATOM 1345 C CA . THR A 1 170 ? -7.424 -1.797 -14.380 1.00 97.38 170 THR A CA 1
ATOM 1346 C C . THR A 1 170 ? -7.803 -3.277 -14.284 1.00 97.38 170 THR A C 1
ATOM 1348 O O . THR A 1 170 ? -8.966 -3.587 -14.045 1.00 97.38 170 THR A O 1
ATOM 1351 N N . ASP A 1 171 ? -6.835 -4.181 -14.425 1.00 96.88 171 ASP A N 1
ATOM 1352 C CA . ASP A 1 171 ? -6.977 -5.629 -14.218 1.00 96.88 171 ASP A CA 1
ATOM 1353 C C . ASP A 1 171 ? -6.824 -6.056 -12.741 1.00 96.88 171 ASP A C 1
ATOM 1355 O O . ASP A 1 171 ? -6.874 -7.242 -12.428 1.00 96.88 171 ASP A O 1
ATOM 1359 N N . GLY A 1 172 ? -6.640 -5.101 -11.824 1.00 97.06 172 GLY A N 1
ATOM 1360 C CA . GLY A 1 172 ? -6.444 -5.338 -10.394 1.00 97.06 172 GLY A CA 1
ATOM 1361 C C . GLY A 1 172 ? -4.994 -5.609 -9.982 1.00 97.06 172 GLY A C 1
ATOM 1362 O O . GLY A 1 172 ? -4.726 -5.654 -8.782 1.00 97.06 172 GLY A O 1
ATOM 1363 N N . GLY A 1 173 ? -4.073 -5.763 -10.938 1.00 97.94 173 GLY A N 1
ATOM 1364 C CA . GLY A 1 173 ? -2.637 -5.887 -10.687 1.00 97.94 173 GLY A CA 1
ATOM 1365 C C . GLY A 1 173 ? -1.959 -4.548 -10.378 1.00 97.94 173 GLY A C 1
ATOM 1366 O O . GLY A 1 173 ? -2.609 -3.556 -10.047 1.00 97.94 173 GLY A O 1
ATOM 1367 N N . PHE A 1 174 ? -0.631 -4.506 -10.501 1.00 98.38 174 PHE A N 1
ATOM 1368 C CA . PHE A 1 174 ? 0.164 -3.312 -10.202 1.00 98.38 174 PHE A CA 1
ATOM 1369 C C . PHE A 1 174 ? 1.277 -3.120 -11.221 1.00 98.38 174 PHE A C 1
ATOM 1371 O O . PHE A 1 174 ? 1.966 -4.072 -11.561 1.00 98.38 174 PHE A O 1
ATOM 1378 N N . VAL A 1 175 ? 1.510 -1.892 -11.668 1.00 98.50 175 VAL A N 1
ATOM 1379 C CA . VAL A 1 175 ? 2.691 -1.535 -12.454 1.00 98.50 175 VAL A CA 1
ATOM 1380 C C . VAL A 1 175 ? 3.630 -0.691 -11.602 1.00 98.50 175 VAL A C 1
ATOM 1382 O O . VAL A 1 175 ? 3.212 0.278 -10.971 1.00 98.50 175 VAL A O 1
ATOM 1385 N N . ILE A 1 176 ? 4.896 -1.082 -11.565 1.00 98.50 176 ILE A N 1
ATOM 1386 C CA . ILE A 1 176 ? 5.971 -0.427 -10.826 1.00 98.50 176 ILE A CA 1
ATOM 1387 C C . ILE A 1 176 ? 6.959 0.118 -11.844 1.00 98.50 176 ILE A C 1
ATOM 1389 O O . ILE A 1 176 ? 7.255 -0.540 -12.841 1.00 98.50 176 ILE A O 1
ATOM 1393 N N . ILE A 1 177 ? 7.477 1.308 -11.578 1.00 98.50 177 ILE A N 1
ATOM 1394 C CA . ILE A 1 177 ? 8.599 1.881 -12.305 1.00 98.50 177 ILE A CA 1
ATOM 1395 C C . ILE A 1 177 ? 9.718 2.229 -11.338 1.00 98.50 177 ILE A C 1
ATOM 1397 O O . ILE A 1 177 ? 9.489 2.689 -10.215 1.00 98.50 177 ILE A O 1
ATOM 1401 N N . GLY A 1 178 ? 10.934 2.039 -11.810 1.00 97.44 178 GLY A N 1
ATOM 1402 C CA . GLY A 1 178 ? 12.145 2.383 -11.112 1.00 97.44 178 GLY A CA 1
ATOM 1403 C C . GLY A 1 178 ? 13.318 2.460 -12.069 1.00 97.44 178 GLY A C 1
ATOM 1404 O O . GLY A 1 178 ? 13.151 2.683 -13.269 1.00 97.44 178 GLY A O 1
ATOM 1405 N N . THR A 1 179 ? 14.495 2.240 -11.513 1.00 98.12 179 THR A N 1
ATOM 1406 C CA . THR A 1 179 ? 15.766 2.267 -12.218 1.00 98.12 179 THR A CA 1
ATOM 1407 C C . THR A 1 179 ? 16.638 1.115 -11.743 1.00 98.12 179 THR A C 1
ATOM 1409 O O . THR A 1 179 ? 16.602 0.784 -10.557 1.00 98.12 179 THR A O 1
ATOM 1412 N N . THR A 1 180 ? 17.385 0.491 -12.651 1.00 98.44 180 THR A N 1
ATOM 1413 C CA . THR A 1 180 ? 18.246 -0.668 -12.361 1.00 98.44 180 THR A CA 1
ATOM 1414 C C . THR A 1 180 ? 19.576 -0.564 -13.093 1.00 98.44 180 THR A C 1
ATOM 1416 O O . THR A 1 180 ? 19.587 -0.157 -14.252 1.00 98.44 180 THR A O 1
ATOM 1419 N N . ASN A 1 181 ? 20.669 -0.970 -12.444 1.00 97.88 181 ASN A N 1
ATOM 1420 C CA . ASN A 1 181 ? 21.954 -1.280 -13.092 1.00 97.88 181 ASN A CA 1
ATOM 1421 C C . ASN A 1 181 ? 22.270 -2.788 -13.082 1.00 97.88 181 ASN A C 1
ATOM 1423 O O . ASN A 1 181 ? 23.422 -3.206 -13.236 1.00 97.88 181 ASN A O 1
ATOM 1427 N N . SER A 1 182 ? 21.263 -3.628 -12.853 1.00 98.38 182 SER A N 1
ATOM 1428 C CA . SER A 1 182 ? 21.384 -5.079 -12.977 1.00 98.38 182 SER A CA 1
ATOM 1429 C C . SER A 1 182 ? 21.039 -5.539 -14.389 1.00 98.38 182 SER A C 1
ATOM 1431 O O . SER A 1 182 ? 20.326 -4.870 -15.134 1.00 98.38 182 SER A O 1
ATOM 1433 N N . ASN A 1 183 ? 21.497 -6.739 -14.743 1.00 97.38 183 ASN A N 1
ATOM 1434 C CA . ASN A 1 183 ? 21.080 -7.430 -15.967 1.00 97.38 183 ASN A CA 1
ATOM 1435 C C . ASN A 1 183 ? 20.839 -8.932 -15.723 1.00 97.38 183 ASN A C 1
ATOM 1437 O O . ASN A 1 183 ? 21.052 -9.770 -16.599 1.00 97.38 183 ASN A O 1
ATOM 1441 N N . ASP A 1 184 ? 20.456 -9.278 -14.495 1.00 97.81 184 ASP A N 1
ATOM 1442 C CA . ASP A 1 184 ? 20.216 -10.637 -14.027 1.00 97.81 184 ASP A CA 1
ATOM 1443 C C . ASP A 1 184 ? 19.070 -10.692 -12.996 1.00 97.81 184 ASP A C 1
ATOM 1445 O O . ASP A 1 184 ? 18.399 -9.700 -12.700 1.00 97.81 184 ASP A O 1
ATOM 1449 N N . GLY A 1 185 ? 18.796 -11.891 -12.472 1.00 97.06 185 GLY A N 1
ATOM 1450 C CA . GLY A 1 185 ? 17.702 -12.111 -11.527 1.00 97.06 185 GLY A CA 1
ATOM 1451 C C . GLY A 1 185 ? 16.337 -11.875 -12.173 1.00 97.06 185 GLY A C 1
ATOM 1452 O O . GLY A 1 185 ? 15.927 -12.596 -13.086 1.00 97.06 185 GLY A O 1
ATOM 1453 N N . ASN A 1 186 ? 15.599 -10.884 -11.674 1.00 97.75 186 ASN A N 1
ATOM 1454 C CA . ASN A 1 186 ? 14.344 -10.444 -12.281 1.00 97.75 186 ASN A CA 1
ATOM 1455 C C . ASN A 1 186 ? 14.550 -9.389 -13.371 1.00 97.75 186 ASN A C 1
ATOM 1457 O O . ASN A 1 186 ? 13.612 -9.110 -14.114 1.00 97.75 186 ASN A O 1
ATOM 1461 N N . VAL A 1 187 ? 15.735 -8.802 -13.486 1.00 97.94 187 VAL A N 1
ATOM 1462 C CA . VAL A 1 187 ? 16.032 -7.786 -14.492 1.00 97.94 187 VAL A CA 1
ATOM 1463 C C . VAL A 1 187 ? 16.521 -8.471 -15.765 1.00 97.94 187 VAL A C 1
ATOM 1465 O O . VAL A 1 187 ? 17.245 -9.463 -15.721 1.00 97.94 187 VAL A O 1
ATOM 1468 N N . THR A 1 188 ? 16.073 -7.978 -16.916 1.00 93.44 188 THR A N 1
ATOM 1469 C CA . THR A 1 188 ? 16.485 -8.481 -18.230 1.00 93.44 188 THR A CA 1
ATOM 1470 C C . THR A 1 188 ? 16.612 -7.320 -19.199 1.00 93.44 188 THR A C 1
ATO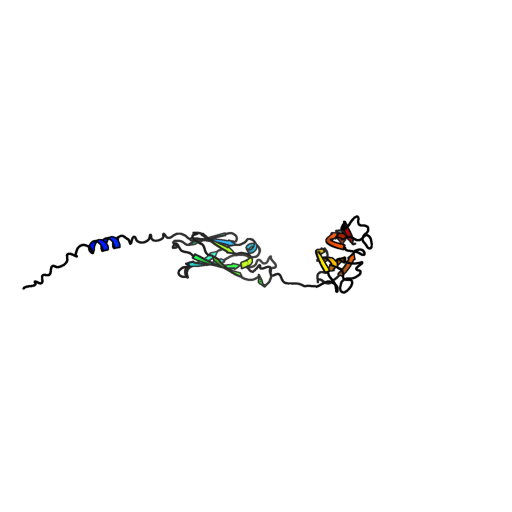M 1472 O O . THR A 1 188 ? 15.794 -6.403 -19.143 1.00 93.44 188 THR A O 1
ATOM 1475 N N . GLU A 1 189 ? 17.568 -7.418 -20.122 1.00 93.31 189 GLU A N 1
ATOM 1476 C CA . GLU A 1 189 ? 17.734 -6.481 -21.243 1.00 93.31 189 GLU A CA 1
ATOM 1477 C C . GLU A 1 189 ? 18.093 -5.051 -20.804 1.00 93.31 189 GLU A C 1
ATOM 1479 O O . GLU A 1 189 ? 17.604 -4.091 -21.386 1.00 93.31 189 GLU A O 1
ATOM 1484 N N . ASN A 1 190 ? 18.935 -4.895 -19.776 1.00 96.25 190 ASN A N 1
ATOM 1485 C CA . ASN A 1 190 ? 19.529 -3.590 -19.471 1.00 96.25 190 ASN A CA 1
ATOM 1486 C C . ASN A 1 190 ? 20.519 -3.181 -20.587 1.00 96.25 190 ASN A C 1
ATOM 1488 O O . ASN A 1 190 ? 21.295 -4.012 -21.073 1.00 96.25 190 ASN A O 1
ATOM 1492 N N . HIS A 1 191 ? 20.468 -1.915 -21.003 1.00 93.94 191 HIS A N 1
ATOM 1493 C CA . HIS A 1 191 ? 21.181 -1.371 -22.157 1.00 93.94 191 HIS A CA 1
ATOM 1494 C C . HIS A 1 191 ? 22.506 -0.673 -21.810 1.00 93.94 191 HIS A C 1
ATOM 1496 O O . HIS A 1 191 ? 23.249 -0.314 -22.732 1.00 93.94 191 HIS A O 1
ATOM 1502 N N . GLY A 1 192 ? 22.837 -0.482 -20.530 1.00 92.81 192 GLY A N 1
ATOM 1503 C CA . GLY A 1 192 ? 23.917 0.413 -20.127 1.00 92.81 192 GLY A CA 1
ATOM 1504 C C . GLY A 1 192 ? 24.222 0.439 -18.630 1.00 92.81 192 GLY A C 1
ATOM 1505 O O . GLY A 1 192 ? 24.427 -0.597 -18.007 1.00 92.81 192 GLY A O 1
ATOM 1506 N N . ASP A 1 193 ? 24.370 1.651 -18.089 1.00 95.94 193 ASP A N 1
ATOM 1507 C CA . ASP A 1 193 ? 24.690 1.869 -16.675 1.00 95.94 193 ASP A CA 1
ATOM 1508 C C . ASP A 1 193 ? 23.425 1.699 -15.838 1.00 95.94 193 ASP A C 1
ATOM 1510 O O . ASP A 1 193 ? 23.279 0.716 -15.124 1.00 95.94 193 ASP A O 1
ATOM 1514 N N . PHE A 1 194 ? 22.455 2.593 -16.011 1.00 97.94 194 PHE A N 1
ATOM 1515 C CA . PHE A 1 194 ? 21.159 2.495 -15.356 1.00 97.94 194 PHE A CA 1
ATOM 1516 C C . PHE A 1 194 ? 20.048 2.686 -16.375 1.00 97.94 194 PHE A C 1
ATOM 1518 O O . PHE A 1 194 ? 20.001 3.715 -17.037 1.00 97.94 194 PHE A O 1
ATOM 1525 N N . ASP A 1 195 ? 19.111 1.747 -16.421 1.00 98.44 195 ASP A N 1
ATOM 1526 C CA . ASP A 1 195 ? 17.927 1.834 -17.273 1.00 98.44 195 ASP A CA 1
ATOM 1527 C C . ASP A 1 195 ? 16.677 2.115 -16.448 1.00 98.44 195 ASP A C 1
ATOM 1529 O O . ASP A 1 195 ? 16.592 1.747 -15.271 1.00 98.44 195 ASP A O 1
ATOM 1533 N N . VAL A 1 196 ? 15.643 2.669 -17.091 1.00 98.38 196 VAL A N 1
ATOM 1534 C CA . VAL A 1 196 ? 14.295 2.648 -16.518 1.00 98.38 196 VAL A CA 1
ATOM 1535 C C . VAL A 1 196 ? 13.799 1.209 -16.502 1.00 98.38 196 VAL A C 1
ATOM 1537 O O . VAL A 1 196 ? 13.651 0.584 -17.551 1.00 98.38 196 VAL A O 1
ATOM 1540 N N . TRP A 1 197 ? 13.462 0.704 -15.319 1.00 98.56 197 TRP A N 1
ATOM 1541 C CA . TRP A 1 197 ? 12.904 -0.631 -15.152 1.00 98.56 197 TRP A CA 1
ATOM 1542 C C . TRP A 1 197 ? 11.417 -0.565 -14.839 1.00 98.56 197 TRP A C 1
ATOM 1544 O O . TRP A 1 197 ? 10.996 0.096 -13.888 1.00 98.56 197 TRP A O 1
ATOM 1554 N N . ILE A 1 198 ? 10.616 -1.264 -15.638 1.00 98.62 198 ILE A N 1
ATOM 1555 C CA . ILE A 1 198 ? 9.172 -1.374 -15.468 1.00 98.62 198 ILE A CA 1
ATOM 1556 C C . ILE A 1 198 ? 8.819 -2.821 -15.167 1.00 98.62 198 ILE A C 1
ATOM 1558 O O . ILE A 1 198 ? 9.244 -3.731 -15.880 1.00 98.62 198 ILE A O 1
ATOM 1562 N N . VAL A 1 199 ? 7.998 -3.030 -14.141 1.00 98.50 199 VAL A N 1
ATOM 1563 C CA . VAL A 1 199 ? 7.511 -4.354 -13.750 1.00 98.50 199 VAL A CA 1
ATOM 1564 C C . VAL A 1 199 ? 6.002 -4.317 -13.593 1.00 98.50 199 VAL A C 1
ATOM 1566 O O . VAL A 1 199 ? 5.473 -3.539 -12.801 1.00 98.50 199 VAL A O 1
ATOM 1569 N N . LYS A 1 200 ? 5.302 -5.185 -14.320 1.00 98.44 200 LYS A N 1
ATOM 1570 C CA . LYS A 1 200 ? 3.879 -5.448 -14.118 1.00 98.44 200 LYS A CA 1
ATOM 1571 C C . LYS A 1 200 ? 3.710 -6.699 -13.275 1.00 98.44 200 LYS A C 1
ATOM 1573 O O . LYS A 1 200 ? 4.232 -7.765 -13.601 1.00 98.44 200 LYS A O 1
ATOM 1578 N N . LEU A 1 201 ? 2.945 -6.551 -12.207 1.00 98.62 201 LEU A N 1
ATOM 1579 C CA . LEU A 1 201 ? 2.532 -7.601 -11.299 1.00 98.62 201 LEU A CA 1
ATOM 1580 C C . LEU A 1 201 ? 1.048 -7.919 -11.493 1.00 98.62 201 LEU A C 1
ATOM 1582 O O . LEU A 1 201 ? 0.235 -7.025 -11.765 1.00 98.62 201 LEU A O 1
ATOM 1586 N N . GLY A 1 202 ? 0.705 -9.188 -11.296 1.00 98.00 202 GLY A N 1
ATOM 1587 C CA . GLY A 1 202 ? -0.672 -9.637 -11.124 1.00 98.00 202 GLY A CA 1
ATOM 1588 C C . GLY A 1 202 ? -1.202 -9.339 -9.720 1.00 98.00 202 GLY A C 1
ATOM 1589 O O . GLY A 1 202 ? -0.503 -8.793 -8.863 1.00 98.00 202 GLY A O 1
ATOM 1590 N N . THR A 1 203 ? -2.445 -9.736 -9.453 1.00 95.94 203 THR A N 1
ATOM 1591 C CA . THR A 1 203 ? -3.116 -9.507 -8.158 1.00 95.94 203 THR A CA 1
ATOM 1592 C C . THR A 1 203 ? -2.428 -10.215 -6.982 1.00 95.94 203 THR A C 1
ATOM 1594 O O . THR A 1 203 ? -2.507 -9.741 -5.854 1.00 95.94 203 THR A O 1
ATOM 1597 N N . SER A 1 204 ? -1.731 -11.330 -7.235 1.00 94.31 204 SER A N 1
ATOM 1598 C CA . SER A 1 204 ? -0.949 -12.098 -6.248 1.00 94.31 204 SER A CA 1
ATOM 1599 C C . SER A 1 204 ? 0.484 -11.583 -6.043 1.00 94.31 204 SER A C 1
ATOM 1601 O O . SER A 1 204 ? 1.246 -12.169 -5.272 1.00 94.31 204 SER A O 1
ATOM 1603 N N . GLY A 1 205 ? 0.883 -10.523 -6.753 1.00 95.44 205 GLY A N 1
ATOM 1604 C CA . GLY A 1 205 ? 2.252 -10.005 -6.731 1.00 95.44 205 GLY A CA 1
ATOM 1605 C C . GLY A 1 205 ? 3.246 -10.797 -7.591 1.00 95.44 205 GLY A C 1
ATOM 1606 O O . GLY A 1 205 ? 4.451 -10.586 -7.474 1.00 95.44 205 GLY A O 1
ATOM 1607 N N . ASP A 1 206 ? 2.786 -11.720 -8.439 1.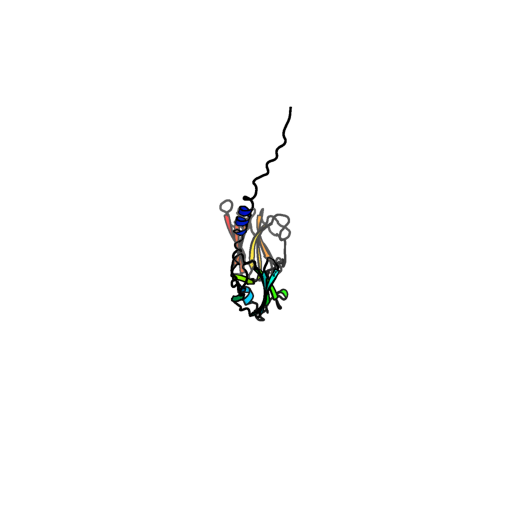00 96.94 206 ASP A N 1
ATOM 1608 C CA . ASP A 1 206 ? 3.653 -12.426 -9.389 1.00 96.94 206 ASP A CA 1
ATOM 1609 C C . ASP A 1 206 ? 3.931 -11.557 -10.625 1.00 96.94 206 ASP A C 1
ATOM 1611 O O . ASP A 1 206 ? 3.058 -10.814 -11.071 1.00 96.94 206 ASP A O 1
ATOM 1615 N N . ILE A 1 207 ? 5.149 -11.633 -11.173 1.00 98.06 207 ILE A N 1
ATOM 1616 C CA . ILE A 1 207 ? 5.542 -10.847 -12.352 1.00 98.06 207 ILE A CA 1
ATOM 1617 C C . ILE A 1 207 ? 4.807 -11.375 -13.586 1.00 98.06 207 ILE A C 1
ATOM 1619 O O . ILE A 1 207 ? 5.042 -12.504 -14.009 1.00 98.06 207 ILE A O 1
ATOM 1623 N N . GLU A 1 208 ? 3.981 -10.532 -14.200 1.00 98.12 208 GLU A N 1
ATOM 1624 C CA . GLU A 1 208 ? 3.365 -10.806 -15.502 1.00 98.12 208 GLU A CA 1
ATOM 1625 C C . GLU A 1 208 ? 4.329 -10.470 -16.638 1.00 98.12 208 GLU A C 1
ATOM 1627 O O . GLU A 1 208 ? 4.521 -11.260 -17.560 1.00 98.12 208 GLU A O 1
ATOM 1632 N N . TRP A 1 209 ? 4.974 -9.305 -16.556 1.00 98.12 209 TRP A N 1
ATOM 1633 C CA . TRP A 1 209 ? 6.043 -8.911 -17.464 1.00 98.12 209 TRP A CA 1
ATOM 1634 C C . TRP A 1 209 ? 6.960 -7.879 -16.814 1.00 98.12 209 TRP A C 1
ATOM 1636 O O . TRP A 1 209 ? 6.609 -7.218 -15.835 1.00 98.12 209 TRP A O 1
ATOM 1646 N N . ARG A 1 210 ? 8.159 -7.739 -17.375 1.00 98.00 210 ARG A N 1
ATOM 1647 C CA . ARG A 1 210 ? 9.125 -6.704 -17.006 1.00 98.00 210 ARG A CA 1
ATOM 1648 C C . ARG A 1 210 ? 9.858 -6.206 -18.242 1.00 98.00 210 ARG A C 1
ATOM 1650 O O . ARG A 1 210 ? 9.950 -6.942 -19.223 1.00 98.00 210 ARG A O 1
ATOM 1657 N N . LYS A 1 211 ? 10.352 -4.975 -18.201 1.00 97.38 211 LYS A N 1
ATOM 1658 C CA . LYS A 1 211 ? 11.077 -4.370 -19.316 1.00 97.38 211 LYS A CA 1
ATOM 1659 C C . LYS A 1 211 ? 12.054 -3.317 -18.812 1.00 97.38 211 LYS A C 1
ATOM 1661 O O . LYS A 1 211 ? 11.678 -2.501 -17.973 1.00 97.38 211 LYS A O 1
ATOM 1666 N N . CYS A 1 212 ? 13.266 -3.329 -19.348 1.00 98.19 212 CYS A N 1
ATOM 1667 C CA . CYS A 1 212 ? 14.178 -2.196 -19.278 1.00 98.19 212 CYS A CA 1
ATOM 1668 C C . CYS A 1 212 ? 13.990 -1.339 -20.532 1.00 98.19 212 CYS A C 1
ATOM 1670 O O . CYS A 1 212 ? 13.817 -1.881 -21.627 1.00 98.19 212 CYS A O 1
ATOM 1672 N N . VAL A 1 213 ? 13.960 -0.020 -20.360 1.00 97.94 213 VAL A N 1
ATOM 1673 C CA . VAL A 1 213 ? 14.029 0.938 -21.467 1.00 97.94 213 VAL A CA 1
ATOM 1674 C C . VAL A 1 213 ? 15.104 1.970 -21.170 1.00 97.94 213 VAL A C 1
ATOM 1676 O O . VAL A 1 213 ? 15.141 2.542 -20.076 1.00 97.94 213 VAL A O 1
ATOM 1679 N N . GLY A 1 214 ? 15.967 2.212 -22.147 1.00 97.44 214 GLY A N 1
ATOM 1680 C CA . GLY A 1 214 ? 17.116 3.085 -21.955 1.00 97.44 214 GLY A CA 1
ATOM 1681 C C . GLY A 1 214 ? 18.078 3.094 -23.131 1.00 97.44 214 GLY A C 1
ATOM 1682 O O . GLY A 1 214 ? 17.758 2.664 -24.242 1.00 97.44 214 GLY A O 1
ATOM 1683 N N . GLY A 1 215 ? 19.252 3.654 -22.883 1.00 97.44 215 GLY A N 1
ATOM 1684 C CA . GLY A 1 215 ? 20.384 3.681 -23.792 1.00 97.44 215 GLY A CA 1
ATOM 1685 C C . GLY A 1 215 ? 21.644 3.191 -23.094 1.00 97.44 215 GLY A C 1
ATOM 1686 O O . GLY A 1 215 ? 21.608 2.528 -22.069 1.00 97.44 215 GLY A O 1
ATOM 1687 N N . THR A 1 216 ? 22.807 3.511 -23.653 1.00 96.44 216 THR A N 1
ATOM 1688 C CA . THR A 1 216 ? 24.078 3.031 -23.083 1.00 96.44 216 THR A CA 1
ATOM 1689 C C . THR A 1 216 ? 24.519 3.782 -21.825 1.00 96.44 216 THR A C 1
ATOM 1691 O O . THR A 1 216 ? 25.621 3.541 -21.335 1.00 96.44 216 THR A O 1
ATOM 1694 N N . SER A 1 217 ? 23.756 4.772 -21.362 1.00 96.31 217 SER A N 1
ATOM 1695 C CA . SER A 1 217 ? 24.127 5.646 -20.247 1.00 96.31 217 SER A CA 1
ATOM 1696 C C . SER A 1 217 ? 23.115 5.540 -19.099 1.00 96.31 217 SER A C 1
ATOM 1698 O O . SER A 1 217 ? 22.824 4.423 -18.686 1.00 96.31 217 SER A O 1
ATOM 1700 N N . HIS A 1 218 ? 22.686 6.659 -18.502 1.00 96.94 218 HIS A N 1
ATOM 1701 C CA . HIS A 1 218 ? 21.899 6.670 -17.264 1.00 96.94 218 HIS A CA 1
ATOM 1702 C C . HIS A 1 218 ? 20.493 7.230 -17.486 1.00 96.94 218 HIS A C 1
ATOM 1704 O O . HIS A 1 218 ? 20.304 8.394 -17.861 1.00 96.94 218 HIS A O 1
ATOM 1710 N N . GLU A 1 219 ? 19.500 6.412 -17.172 1.00 97.75 219 GLU A N 1
ATOM 1711 C CA . GLU A 1 219 ? 18.084 6.713 -17.253 1.00 97.75 219 GLU A CA 1
ATOM 1712 C C . GLU A 1 219 ? 17.385 6.529 -15.906 1.00 97.75 219 GLU A C 1
ATOM 1714 O O . GLU A 1 219 ? 17.542 5.532 -15.200 1.00 97.75 219 GLU A O 1
ATOM 1719 N N . GLU A 1 220 ? 16.531 7.495 -15.569 1.00 97.75 220 GLU A N 1
ATOM 1720 C CA . GLU A 1 220 ? 15.756 7.464 -14.336 1.00 97.75 220 GLU A CA 1
ATOM 1721 C C . GLU A 1 220 ? 14.258 7.526 -14.588 1.00 97.75 220 GLU A C 1
ATOM 1723 O O . GLU A 1 220 ? 13.741 8.530 -15.085 1.00 97.75 220 GLU A O 1
ATOM 1728 N N . GLY A 1 221 ? 13.546 6.472 -14.185 1.00 97.62 221 GLY A N 1
ATOM 1729 C CA . GLY A 1 221 ? 12.089 6.441 -14.195 1.00 97.62 221 GLY A CA 1
ATOM 1730 C C . GLY A 1 221 ? 11.535 7.205 -12.998 1.00 97.62 221 GLY A C 1
ATOM 1731 O O . GLY A 1 221 ? 11.929 6.945 -11.866 1.00 97.62 221 GLY A O 1
ATOM 1732 N N . SER A 1 222 ? 10.623 8.153 -13.225 1.00 98.12 222 SER A N 1
ATOM 1733 C CA . SER A 1 222 ? 10.038 8.982 -12.155 1.00 98.12 222 SER A CA 1
ATOM 1734 C C . SER A 1 222 ? 8.548 8.724 -11.944 1.00 98.12 222 SER A C 1
ATOM 1736 O O . SER A 1 222 ? 8.061 8.779 -10.819 1.00 98.12 222 SER A O 1
ATOM 1738 N N . SER A 1 223 ? 7.801 8.460 -13.015 1.00 98.38 223 SER A N 1
ATOM 1739 C CA . SER A 1 223 ? 6.353 8.273 -12.952 1.00 98.38 223 SER A CA 1
ATOM 1740 C C . SER A 1 223 ? 5.875 7.328 -14.043 1.00 98.38 223 SER A C 1
ATOM 1742 O O . SER A 1 223 ? 6.456 7.278 -15.128 1.00 98.38 223 SER A O 1
ATOM 1744 N N . ILE A 1 224 ? 4.800 6.601 -13.753 1.00 98.50 224 ILE A N 1
ATOM 1745 C CA . ILE A 1 224 ? 4.130 5.706 -14.689 1.00 98.50 224 ILE A CA 1
ATOM 1746 C C . ILE A 1 224 ? 2.616 5.809 -14.519 1.00 98.50 224 ILE A C 1
ATOM 1748 O O . ILE A 1 224 ? 2.113 5.945 -13.404 1.00 98.50 224 ILE A O 1
ATOM 1752 N N . GLN A 1 225 ? 1.894 5.738 -15.634 1.00 98.44 225 GLN A N 1
ATOM 1753 C CA . GLN A 1 225 ? 0.439 5.781 -15.663 1.00 98.44 225 GLN A CA 1
ATOM 1754 C C . GLN A 1 225 ? -0.097 4.844 -16.751 1.00 98.44 225 GLN A C 1
ATOM 1756 O O . GLN A 1 225 ? 0.272 4.963 -17.917 1.00 98.44 225 GLN A O 1
ATOM 1761 N N . GLN A 1 226 ? -1.013 3.943 -16.403 1.00 98.31 226 GLN A N 1
ATOM 1762 C CA . GLN A 1 226 ? -1.771 3.153 -17.362 1.00 98.31 226 GLN A CA 1
ATOM 1763 C C . GLN A 1 226 ? -2.668 4.087 -18.183 1.00 98.31 226 GLN A C 1
ATOM 1765 O O . GLN A 1 226 ? -3.391 4.931 -17.637 1.00 98.31 226 GLN A O 1
ATOM 1770 N N . THR A 1 227 ? -2.608 3.953 -19.504 1.00 98.12 227 THR A N 1
ATOM 1771 C CA . THR A 1 227 ? -3.395 4.738 -20.454 1.00 98.12 227 THR A CA 1
ATOM 1772 C C . THR A 1 227 ? -4.717 4.044 -20.778 1.00 98.12 227 THR A C 1
ATOM 1774 O O . THR A 1 227 ? -4.867 2.831 -20.642 1.00 98.12 227 THR A O 1
ATOM 1777 N N . LYS A 1 228 ? -5.706 4.816 -21.251 1.00 96.94 228 LYS A N 1
ATOM 1778 C CA . LYS A 1 228 ? -7.049 4.296 -21.585 1.00 96.94 228 LYS A CA 1
ATOM 1779 C C . LYS A 1 228 ? -7.046 3.214 -22.666 1.00 96.94 228 LYS A C 1
ATOM 1781 O O . LYS A 1 228 ? -7.980 2.428 -22.733 1.00 96.94 228 LYS A O 1
ATOM 1786 N N . ASP A 1 229 ? -6.028 3.195 -23.522 1.00 97.12 229 ASP A N 1
ATOM 1787 C CA . ASP A 1 229 ? -5.864 2.186 -24.568 1.00 97.12 229 ASP A CA 1
ATOM 1788 C C . ASP A 1 229 ? -5.093 0.939 -24.101 1.00 97.12 229 ASP A C 1
ATOM 1790 O O . ASP A 1 229 ? -4.624 0.181 -24.945 1.00 97.12 229 ASP A O 1
ATOM 1794 N N . GLY A 1 230 ? -4.950 0.742 -22.785 1.00 95.44 230 GLY A N 1
ATOM 1795 C CA . GLY A 1 230 ? -4.324 -0.434 -22.170 1.00 95.44 230 GLY A CA 1
ATOM 1796 C C . GLY A 1 230 ? -2.797 -0.378 -22.067 1.00 95.44 230 GLY A C 1
ATOM 1797 O O . GLY A 1 230 ? -2.208 -1.243 -21.426 1.00 95.44 230 GLY A O 1
ATOM 1798 N N . GLY A 1 231 ? -2.169 0.637 -22.664 1.00 98.00 231 GLY A N 1
ATOM 1799 C CA . GLY A 1 231 ? -0.731 0.878 -22.575 1.00 98.00 231 GLY A CA 1
ATOM 1800 C C . GLY A 1 231 ? -0.311 1.588 -21.286 1.00 98.00 231 GLY A C 1
ATOM 1801 O O . GLY A 1 231 ? -1.088 1.736 -20.342 1.00 98.00 231 GLY A O 1
ATOM 1802 N N . TYR A 1 232 ? 0.928 2.074 -21.270 1.00 98.44 232 TYR A N 1
ATOM 1803 C CA . TYR A 1 232 ? 1.523 2.788 -20.141 1.00 98.44 232 TYR A CA 1
ATOM 1804 C C . TYR A 1 232 ? 2.301 3.998 -20.643 1.00 98.44 232 TYR A C 1
ATOM 1806 O O . TYR A 1 232 ? 3.062 3.888 -21.598 1.00 98.44 232 TYR A O 1
ATOM 1814 N N . ILE A 1 233 ? 2.120 5.156 -20.015 1.00 98.31 233 ILE A N 1
ATOM 1815 C CA . ILE A 1 233 ? 2.933 6.349 -20.248 1.00 98.31 233 ILE A CA 1
ATOM 1816 C C . ILE A 1 233 ? 3.891 6.526 -19.075 1.00 98.31 233 ILE A C 1
ATOM 1818 O O . ILE A 1 233 ? 3.502 6.395 -17.915 1.00 98.31 233 ILE A O 1
ATOM 1822 N N . ILE A 1 234 ? 5.145 6.799 -19.396 1.00 98.31 234 ILE A N 1
ATOM 1823 C CA . ILE A 1 234 ? 6.262 6.896 -18.469 1.00 98.31 234 ILE A CA 1
ATOM 1824 C C . ILE A 1 234 ? 6.882 8.274 -18.624 1.00 98.31 234 ILE A C 1
ATOM 1826 O O . ILE A 1 234 ? 7.055 8.750 -19.746 1.00 98.31 234 ILE A O 1
ATOM 1830 N N . ALA A 1 235 ? 7.236 8.891 -17.502 1.00 98.06 235 ALA A N 1
ATOM 1831 C CA . ALA A 1 235 ? 8.046 10.098 -17.468 1.00 98.06 235 ALA A CA 1
ATOM 1832 C C . ALA A 1 235 ? 9.291 9.866 -16.611 1.00 98.06 235 ALA A C 1
ATOM 1834 O O . ALA A 1 235 ? 9.234 9.233 -15.550 1.00 98.06 235 ALA A O 1
ATOM 1835 N N . GLY A 1 236 ? 10.411 10.405 -17.073 1.00 97.56 236 GLY A N 1
ATOM 1836 C CA . GLY A 1 236 ? 11.708 10.252 -16.444 1.00 97.56 236 GLY A CA 1
ATOM 1837 C C . GLY A 1 236 ? 12.728 11.222 -17.013 1.00 97.56 236 GLY A C 1
ATOM 1838 O O . GLY A 1 236 ? 12.375 12.250 -17.599 1.00 97.56 236 GLY A O 1
ATOM 1839 N N . ARG A 1 237 ? 14.003 10.885 -16.852 1.00 97.31 237 ARG A N 1
ATOM 1840 C CA . ARG A 1 237 ? 15.115 11.629 -17.444 1.00 97.31 237 ARG A CA 1
ATOM 1841 C C . ARG A 1 237 ? 16.175 10.696 -18.003 1.00 97.31 237 ARG A C 1
ATOM 1843 O O . ARG A 1 237 ? 16.313 9.575 -17.531 1.00 97.31 237 ARG A O 1
ATOM 1850 N N . THR A 1 238 ? 16.917 11.176 -18.988 1.00 97.81 238 THR A N 1
ATOM 1851 C CA . THR A 1 238 ? 17.969 10.423 -19.683 1.00 97.81 238 THR A CA 1
ATOM 1852 C C . THR A 1 238 ? 19.177 11.312 -19.935 1.00 97.81 238 THR A C 1
ATOM 1854 O O . THR A 1 238 ? 19.010 12.511 -20.186 1.00 97.81 238 THR A O 1
ATOM 1857 N N . ILE A 1 239 ? 20.376 10.726 -19.890 1.00 97.31 239 ILE A N 1
ATOM 1858 C CA . ILE A 1 239 ? 21.602 11.311 -20.468 1.00 97.31 239 ILE A CA 1
ATOM 1859 C C . ILE A 1 239 ? 21.993 10.643 -21.801 1.00 97.31 239 ILE A C 1
ATOM 1861 O O . ILE A 1 239 ? 22.905 11.114 -22.483 1.00 97.31 239 ILE A O 1
ATOM 1865 N N . SER A 1 240 ? 21.319 9.557 -22.187 1.00 97.00 240 SER A N 1
ATOM 1866 C CA . SER A 1 240 ? 21.597 8.794 -23.406 1.00 97.00 240 SER A CA 1
ATOM 1867 C C . SER A 1 240 ? 21.116 9.496 -24.679 1.00 97.00 240 SER A C 1
ATOM 1869 O O . SER A 1 240 ? 20.216 10.333 -24.678 1.00 97.00 240 SER A O 1
ATOM 1871 N N . LYS A 1 241 ? 21.721 9.114 -25.810 1.00 96.38 241 LYS A N 1
ATOM 1872 C CA . LYS A 1 241 ? 21.349 9.554 -27.174 1.00 96.38 241 LYS A CA 1
ATOM 1873 C C . LYS A 1 241 ? 21.109 8.374 -28.126 1.00 96.38 241 LYS A C 1
ATOM 1875 O O . LYS A 1 241 ? 21.163 8.547 -29.341 1.00 96.38 241 LYS A O 1
ATOM 1880 N N . ASN A 1 242 ? 20.960 7.171 -27.580 1.00 96.12 242 ASN A N 1
ATOM 1881 C CA . ASN A 1 242 ? 20.912 5.903 -28.302 1.00 96.12 242 ASN A CA 1
ATOM 1882 C C . ASN A 1 242 ? 20.027 4.879 -27.566 1.00 96.12 242 ASN A C 1
ATOM 1884 O O . ASN A 1 242 ? 19.427 5.194 -26.541 1.00 96.12 242 ASN A O 1
ATOM 1888 N N . GLY A 1 243 ? 19.962 3.652 -28.095 1.00 95.69 243 GLY A N 1
ATOM 1889 C CA . GLY A 1 243 ? 19.072 2.607 -27.586 1.00 95.69 243 GLY A CA 1
ATOM 1890 C C . GLY A 1 243 ? 17.617 2.939 -27.903 1.00 95.69 243 GLY A C 1
ATOM 1891 O O . GLY A 1 243 ? 17.303 3.310 -29.035 1.00 95.69 243 GLY A O 1
ATOM 1892 N N . ASP A 1 244 ? 16.755 2.854 -26.896 1.00 96.75 244 ASP A N 1
ATOM 1893 C CA . ASP A 1 244 ? 15.359 3.294 -26.974 1.00 96.75 244 ASP A CA 1
ATOM 1894 C C . ASP A 1 244 ? 15.225 4.827 -26.951 1.00 96.75 244 ASP A C 1
ATOM 1896 O O . ASP A 1 244 ? 14.187 5.383 -27.328 1.00 96.75 244 ASP A O 1
ATOM 1900 N N . VAL A 1 245 ? 16.263 5.538 -26.498 1.00 96.69 245 VAL A N 1
ATOM 1901 C CA . VAL A 1 245 ? 16.256 6.997 -26.377 1.00 96.69 245 VAL A CA 1
ATOM 1902 C C . VAL A 1 245 ? 16.507 7.636 -27.744 1.00 96.69 245 VAL A C 1
ATOM 1904 O O . VAL A 1 245 ? 17.580 7.509 -28.333 1.00 96.69 245 VAL A O 1
ATOM 1907 N N . SER A 1 246 ? 15.523 8.389 -28.243 1.00 90.81 246 SER A N 1
ATOM 1908 C CA . SER A 1 246 ? 15.573 9.019 -29.571 1.00 90.81 246 SER A CA 1
ATOM 1909 C C . SER A 1 246 ? 16.366 10.332 -29.630 1.00 90.81 246 SER A C 1
ATOM 1911 O O . SER A 1 246 ? 16.578 10.864 -30.719 1.00 90.81 246 SER A O 1
ATOM 1913 N N . GLY A 1 247 ? 16.764 10.898 -28.487 1.00 85.62 247 GLY A N 1
ATOM 1914 C CA . GLY A 1 247 ? 17.562 12.122 -28.440 1.00 85.62 247 GLY A CA 1
ATOM 1915 C C . GLY A 1 247 ? 17.681 12.744 -27.048 1.00 85.62 247 GLY A C 1
ATOM 1916 O O . GLY A 1 247 ? 16.809 12.574 -26.202 1.00 85.62 247 GLY A O 1
ATOM 1917 N N . ASN A 1 248 ? 18.764 13.498 -26.855 1.00 91.69 248 ASN A N 1
ATOM 1918 C CA . ASN A 1 248 ? 19.063 14.290 -25.664 1.00 91.69 248 ASN A CA 1
ATOM 1919 C C . ASN A 1 248 ? 19.849 15.554 -26.080 1.00 91.69 248 ASN A C 1
ATOM 1921 O O . ASN A 1 248 ? 20.752 15.502 -26.926 1.00 91.69 248 ASN A O 1
ATOM 1925 N N . ASN A 1 249 ? 19.491 16.690 -25.493 1.00 92.06 249 ASN A N 1
ATOM 1926 C CA . ASN A 1 249 ? 19.934 18.044 -25.821 1.00 92.06 249 ASN A CA 1
ATOM 1927 C C . ASN A 1 249 ? 20.881 18.636 -24.762 1.00 92.06 249 ASN A C 1
ATOM 1929 O O . ASN A 1 249 ? 21.134 19.841 -24.781 1.00 92.06 249 ASN A O 1
ATOM 1933 N N . GLY A 1 250 ? 21.427 17.832 -23.847 1.00 90.44 250 GLY A N 1
ATOM 1934 C CA . GLY A 1 250 ? 22.207 18.356 -22.730 1.00 90.44 250 GLY A CA 1
ATOM 1935 C C . GLY A 1 250 ? 22.799 17.280 -21.828 1.00 90.44 250 GLY A C 1
ATOM 1936 O O . GLY A 1 250 ? 23.430 16.341 -22.303 1.00 90.44 250 GLY A O 1
ATOM 1937 N N . TYR A 1 251 ? 22.666 17.481 -20.515 1.00 91.50 251 TYR A N 1
ATOM 1938 C CA . TYR A 1 251 ? 23.013 16.473 -19.516 1.00 91.50 251 TYR A CA 1
ATOM 1939 C C . TYR A 1 251 ? 21.781 15.603 -19.267 1.00 91.50 251 TYR A C 1
ATOM 1941 O O . TYR A 1 251 ? 21.507 14.721 -20.069 1.00 91.50 251 TYR A O 1
ATOM 1949 N N . TYR A 1 252 ? 20.984 15.896 -18.240 1.00 94.56 252 TYR A N 1
ATOM 1950 C CA . TYR A 1 252 ? 19.673 15.274 -18.081 1.00 94.56 252 TYR A CA 1
ATOM 1951 C C . TYR A 1 252 ? 18.603 16.043 -18.845 1.00 94.56 252 TYR A C 1
ATOM 1953 O O . TYR A 1 252 ? 18.324 17.195 -18.513 1.00 94.56 252 TYR A O 1
ATOM 1961 N N . ASP A 1 253 ? 17.953 15.355 -19.775 1.00 96.62 253 ASP A N 1
ATOM 1962 C CA . ASP A 1 253 ? 16.723 15.817 -20.407 1.00 96.62 253 ASP A CA 1
ATOM 1963 C C . ASP A 1 253 ? 15.533 15.001 -19.919 1.00 96.62 253 ASP A C 1
ATOM 1965 O O . ASP A 1 253 ? 15.671 13.834 -19.550 1.00 96.62 253 ASP A O 1
ATOM 1969 N N . VAL A 1 254 ? 14.349 15.614 -19.950 1.00 96.62 254 VAL A N 1
ATOM 1970 C CA . VAL A 1 254 ? 13.092 14.907 -19.700 1.00 96.62 254 VAL A CA 1
ATOM 1971 C C . VAL A 1 254 ? 12.853 13.907 -20.824 1.00 96.62 254 VAL A C 1
ATOM 1973 O O . VAL A 1 254 ? 12.862 14.267 -22.000 1.00 96.62 254 VAL A O 1
ATOM 1976 N N . TRP A 1 255 ? 12.572 12.665 -20.448 1.00 97.12 255 TRP A N 1
ATOM 1977 C CA . TRP A 1 255 ? 12.230 11.601 -21.376 1.00 97.12 255 TRP A CA 1
ATOM 1978 C C . TRP A 1 255 ? 10.829 11.077 -21.085 1.00 97.12 255 TRP A C 1
ATOM 1980 O O . TRP A 1 255 ? 10.462 10.837 -19.932 1.00 97.12 255 TRP A O 1
ATOM 1990 N N . VAL A 1 256 ? 10.032 10.934 -22.142 1.00 97.25 256 VAL A N 1
ATOM 1991 C CA . VAL A 1 256 ? 8.659 10.435 -22.072 1.00 97.25 256 VAL A CA 1
ATOM 1992 C C . VAL A 1 256 ? 8.527 9.260 -23.023 1.00 97.25 256 VAL A C 1
ATOM 1994 O O . VAL A 1 256 ? 8.826 9.383 -24.210 1.00 97.25 256 VAL A O 1
ATOM 1997 N N . VAL A 1 257 ? 8.046 8.133 -22.504 1.00 96.62 257 VAL A N 1
ATOM 1998 C CA . VAL A 1 257 ? 7.917 6.877 -23.253 1.00 96.62 257 VAL A CA 1
ATOM 1999 C C . VAL A 1 257 ? 6.504 6.351 -23.105 1.00 96.62 257 VAL A C 1
ATOM 2001 O O . VAL A 1 257 ? 5.988 6.269 -21.993 1.00 96.62 257 VAL A O 1
ATOM 2004 N N . LYS A 1 258 ? 5.871 5.968 -24.216 1.00 97.56 258 LYS A N 1
ATOM 2005 C CA . LYS A 1 258 ? 4.610 5.224 -24.189 1.00 97.56 258 LYS A CA 1
ATOM 2006 C C . LYS A 1 258 ? 4.860 3.774 -24.594 1.00 97.56 258 LYS A C 1
ATOM 2008 O O . LYS A 1 258 ? 5.320 3.526 -25.702 1.00 97.56 258 LYS A O 1
ATOM 2013 N N . LEU A 1 259 ? 4.503 2.839 -23.722 1.00 97.06 259 LEU A N 1
ATOM 2014 C CA . LEU A 1 259 ? 4.480 1.402 -23.985 1.00 97.06 259 LEU A CA 1
ATOM 2015 C C . LEU A 1 259 ? 3.062 0.973 -24.377 1.00 97.06 259 LEU A C 1
ATOM 2017 O O . LEU A 1 259 ? 2.083 1.495 -23.832 1.00 97.06 259 LEU A O 1
ATOM 2021 N N . LYS A 1 260 ? 2.947 0.036 -25.316 1.00 92.31 260 LYS A N 1
ATOM 2022 C CA . LYS A 1 260 ? 1.683 -0.551 -25.762 1.00 92.31 260 LYS A CA 1
ATOM 2023 C C . LYS A 1 260 ? 1.874 -2.011 -26.131 1.00 92.31 260 LYS A C 1
ATOM 2025 O O . LYS A 1 260 ? 2.954 -2.316 -26.679 1.00 92.31 260 LYS A O 1
#

Organism: NCBI:txid1121883

Sequence (260 aa):
MRTAITKRTSFWFLSTLLIIVSMIYSCEPKPIPSKSNLMIRILIDEEVIKYYTVSQARITILRENDDFIVADELVTVSSTETLIQIRDVQPAQYTAALNISLTAKDEYSLPPSWKGTKNVTATINPGMSKVLNVYISKEDVGHKRQLHIEWQKCLGGTNEERASAIQQTTDGGFVIIGTTNSNDGNVTENHGDFDVWIVKLGTSGDIEWRKCVGGTSHEEGSSIQQTKDGGYIIAGRTISKNGDVSGNNGYYDVWVVKLK

pLDDT: mean 82.57, std 17.5, range [36.62, 98.62]

Secondary structure (DSSP, 8-state):
------------SSSSHHHHHHHHSS----PPPPPEEEEEEEEE-HHHHHHEEEEEEEEEEEETTTTEEEEEEEEE--SSEEEEEEEEE-SS-EEEEEEEEEEE-TTS---GGG-S-EEEEEEE--SS-SEEEEEE-TTTTT-------S-------SS-EEEEEEEE-TTS-EEEEEEE---STT-----SSBEEEEEEE-TTS-EEEEEEE--SSBEEEEEEEE-TTS-EEEEEEE--SSTT----SSSSEEEEEEE-

Foldseek 3Di:
DDDDDDDDDDDDDPPVVVVVVVVVPPCPPDPQQFFFKAKEKEAEDPVLLVFWDWFWKWKWKAFVVPRDTQDTDIDGADHGMDIDIRGRHGQGKMWMWIWTWIATDPVDPDDPLLHDTDTFTFIFTDDRDSYTYHYDDCVRSPVPPPDDDPDDDDDAAPFDKDWADKDQDPQRWMKTWWKHQHPDDNHHDAAARIFIKIFIADNRRHTPDIDTAAHRYHWTWHDWDQDPVRKIKTKTWHQDCDGNHVHDDDGIDIDIDIGD